Protein AF-A0A9D9H7I1-F1 (afdb_monomer_lite)

Structure (mmCIF, N/CA/C/O backbone):
data_AF-A0A9D9H7I1-F1
#
_entry.id   AF-A0A9D9H7I1-F1
#
loop_
_atom_site.group_PDB
_atom_site.id
_atom_site.type_symbol
_atom_site.label_atom_id
_atom_site.label_alt_id
_atom_site.label_comp_id
_atom_site.label_asym_id
_atom_site.label_entity_id
_atom_site.label_seq_id
_atom_site.pdbx_PDB_ins_code
_atom_site.Cartn_x
_atom_site.Cartn_y
_atom_site.Cartn_z
_atom_site.occupancy
_atom_site.B_iso_or_equiv
_atom_site.auth_seq_id
_atom_site.auth_comp_id
_atom_site.auth_asym_id
_atom_site.auth_atom_id
_atom_site.pdbx_PDB_model_num
ATOM 1 N N . MET A 1 1 ? 18.373 -17.171 -36.739 1.00 38.31 1 MET A N 1
ATOM 2 C CA . MET A 1 1 ? 17.828 -17.397 -35.388 1.00 38.31 1 MET A CA 1
ATOM 3 C C . MET A 1 1 ? 18.983 -17.824 -34.502 1.00 38.31 1 MET A C 1
ATOM 5 O O . MET A 1 1 ? 19.180 -19.013 -34.308 1.00 38.31 1 MET A O 1
ATOM 9 N N . GLU A 1 2 ? 19.796 -16.877 -34.037 1.00 43.47 2 GLU A N 1
ATOM 10 C CA . GLU A 1 2 ? 20.464 -17.101 -32.753 1.00 43.47 2 GLU A CA 1
ATOM 11 C C . GLU A 1 2 ? 19.386 -16.955 -31.682 1.00 43.47 2 GLU A C 1
ATOM 13 O O . GLU A 1 2 ? 18.484 -16.120 -31.799 1.00 43.47 2 GLU A O 1
ATOM 18 N N . ASP A 1 3 ? 19.398 -17.875 -30.732 1.00 53.38 3 ASP A N 1
ATOM 19 C CA . ASP A 1 3 ? 18.360 -18.022 -29.730 1.00 53.38 3 ASP A CA 1
ATOM 20 C C . ASP A 1 3 ? 18.418 -16.801 -28.804 1.00 53.38 3 ASP A C 1
ATOM 22 O O . ASP A 1 3 ? 19.371 -16.657 -28.044 1.00 53.38 3 ASP A O 1
ATOM 26 N N . LEU A 1 4 ? 17.433 -15.894 -28.878 1.00 52.97 4 LEU A N 1
ATOM 27 C CA . LEU A 1 4 ? 17.316 -14.764 -27.941 1.00 52.97 4 LEU A CA 1
ATOM 28 C C . LEU A 1 4 ? 17.472 -15.262 -26.494 1.00 52.97 4 LEU A C 1
ATOM 30 O O . LEU A 1 4 ? 18.128 -14.615 -25.695 1.00 52.97 4 LEU A O 1
ATOM 34 N N . SER A 1 5 ? 16.988 -16.467 -26.177 1.00 54.19 5 SER A N 1
ATOM 35 C CA . SER A 1 5 ? 17.164 -17.066 -24.850 1.00 54.19 5 SER A CA 1
ATOM 36 C C . SER A 1 5 ? 18.629 -17.354 -24.467 1.00 54.19 5 SER A C 1
ATOM 38 O O . SER A 1 5 ? 18.968 -17.328 -23.286 1.00 54.19 5 SER A O 1
ATOM 40 N N . ALA A 1 6 ? 19.523 -17.578 -25.437 1.00 54.22 6 ALA A N 1
ATOM 41 C CA . ALA A 1 6 ? 20.947 -17.817 -25.209 1.00 54.22 6 ALA A CA 1
ATOM 42 C C . ALA A 1 6 ? 21.752 -16.527 -24.968 1.00 54.22 6 ALA A C 1
ATOM 44 O O . ALA A 1 6 ? 22.777 -16.595 -24.287 1.00 54.22 6 ALA A O 1
ATOM 45 N N . ASN A 1 7 ? 21.284 -15.375 -25.472 1.00 53.62 7 ASN A N 1
ATOM 46 C CA . ASN A 1 7 ? 21.908 -14.060 -25.249 1.00 53.62 7 ASN A CA 1
ATOM 47 C C . ASN A 1 7 ? 21.507 -13.429 -23.903 1.00 53.62 7 ASN A C 1
ATOM 49 O O . ASN A 1 7 ? 22.251 -12.617 -23.366 1.00 53.62 7 ASN A O 1
ATOM 53 N N . TYR A 1 8 ? 20.388 -13.860 -23.313 1.00 55.62 8 TYR A N 1
ATOM 54 C CA . TYR A 1 8 ? 19.920 -13.454 -21.977 1.00 55.62 8 TYR A CA 1
ATOM 55 C C . TYR A 1 8 ? 20.588 -14.266 -20.842 1.00 55.62 8 TYR A C 1
ATOM 57 O O . TYR A 1 8 ? 20.087 -14.334 -19.718 1.00 55.62 8 TYR A O 1
ATOM 65 N N . LYS A 1 9 ? 21.717 -14.935 -21.118 1.00 47.06 9 LYS A N 1
ATOM 66 C CA . LYS A 1 9 ? 22.425 -15.776 -20.143 1.00 47.06 9 LYS A CA 1
ATOM 67 C C . LYS A 1 9 ? 22.999 -14.958 -18.979 1.00 47.06 9 LYS A C 1
ATOM 69 O O . LYS A 1 9 ? 23.945 -14.205 -19.157 1.00 47.06 9 LYS A O 1
ATOM 74 N N . SER A 1 10 ? 22.469 -15.223 -17.783 1.00 50.19 10 SER A N 1
ATOM 75 C CA . SER A 1 10 ? 23.104 -15.220 -16.448 1.00 50.19 10 SER A CA 1
ATOM 76 C C . SER A 1 10 ? 24.104 -14.107 -16.091 1.00 50.19 10 SER A C 1
ATOM 78 O O . SER A 1 10 ? 25.034 -14.355 -15.322 1.00 50.19 10 SER A O 1
ATOM 80 N N . THR A 1 11 ? 23.908 -12.882 -16.570 1.00 54.72 11 THR A N 1
ATOM 81 C CA . THR A 1 11 ? 24.574 -11.709 -15.987 1.00 54.72 11 THR A CA 1
ATOM 82 C C . THR A 1 11 ? 23.744 -11.232 -14.793 1.00 54.72 11 THR A C 1
ATOM 84 O O . THR A 1 11 ? 22.532 -11.086 -14.939 1.00 54.72 11 THR A O 1
ATOM 87 N N . PRO A 1 12 ? 24.328 -11.009 -13.602 1.00 58.62 12 PRO A N 1
ATOM 88 C CA . PRO A 1 12 ? 23.610 -10.389 -12.494 1.00 58.62 12 PRO A CA 1
ATOM 89 C C . PRO A 1 12 ? 23.176 -8.982 -12.902 1.00 58.62 12 PRO A C 1
ATOM 91 O O . PRO A 1 12 ? 24.018 -8.168 -13.278 1.00 58.62 12 PRO A O 1
ATOM 94 N N . VAL A 1 13 ? 21.879 -8.694 -12.828 1.00 65.25 13 VAL A N 1
ATOM 95 C CA . VAL A 1 13 ? 21.344 -7.390 -13.222 1.00 65.25 13 VAL A CA 1
ATOM 96 C C . VAL A 1 13 ? 20.697 -6.706 -12.022 1.00 65.25 13 VAL A C 1
ATOM 98 O O . VAL A 1 13 ? 20.082 -7.348 -11.174 1.00 65.25 13 VAL A O 1
ATOM 101 N N . TYR A 1 14 ? 20.894 -5.395 -11.923 1.00 70.50 14 TYR A N 1
ATOM 102 C CA . TYR A 1 14 ? 20.466 -4.593 -10.785 1.00 70.50 14 TYR A CA 1
ATOM 103 C C . TYR A 1 14 ? 18.943 -4.437 -10.776 1.00 70.50 14 TYR A C 1
ATOM 105 O O . TYR A 1 14 ? 18.363 -3.893 -11.713 1.00 70.50 14 TYR A O 1
ATOM 113 N N . THR A 1 15 ? 18.311 -4.892 -9.699 1.00 74.88 15 THR A N 1
ATOM 114 C CA . THR A 1 15 ? 16.903 -4.642 -9.375 1.00 74.88 15 THR A CA 1
ATOM 115 C C . THR A 1 15 ? 16.823 -3.654 -8.223 1.00 74.88 15 THR A C 1
ATOM 117 O O . THR A 1 15 ? 17.644 -3.709 -7.306 1.00 74.88 15 THR A O 1
ATOM 120 N N . SER A 1 16 ? 15.813 -2.797 -8.225 1.00 79.06 16 SER A N 1
ATOM 121 C CA . SER A 1 16 ? 15.535 -1.900 -7.104 1.00 79.06 16 SER A CA 1
ATOM 122 C C . SER A 1 16 ? 14.036 -1.751 -6.920 1.00 79.06 16 SER A C 1
ATOM 124 O O . SER A 1 16 ? 13.279 -1.889 -7.876 1.00 79.06 16 SER A O 1
ATOM 126 N N . PHE A 1 17 ? 13.605 -1.469 -5.703 1.00 81.69 17 PHE A N 1
ATOM 127 C CA . PHE A 1 17 ? 12.214 -1.188 -5.393 1.00 81.69 17 PHE A CA 1
ATOM 128 C C . PHE A 1 17 ? 12.144 -0.110 -4.319 1.00 81.69 17 PHE A C 1
ATOM 130 O O . PHE A 1 17 ? 13.049 0.024 -3.492 1.00 81.69 17 PHE A O 1
ATOM 137 N N . PHE A 1 18 ? 11.081 0.679 -4.352 1.00 82.31 18 PHE A N 1
ATOM 138 C CA . PHE A 1 18 ? 10.778 1.634 -3.301 1.00 82.31 18 PHE A CA 1
ATOM 139 C C . PHE A 1 18 ? 9.271 1.842 -3.193 1.00 82.31 18 PHE A C 1
ATOM 141 O O . PHE A 1 18 ? 8.538 1.739 -4.177 1.00 82.31 18 PHE A O 1
ATOM 148 N N . TYR A 1 19 ? 8.825 2.185 -1.988 1.00 78.00 19 TYR A N 1
ATOM 149 C CA . TYR A 1 19 ? 7.440 2.566 -1.751 1.00 78.00 19 TYR A CA 1
ATOM 150 C C . TYR A 1 19 ? 7.134 3.904 -2.413 1.00 78.00 19 TYR A C 1
ATOM 152 O O . TYR A 1 19 ? 7.858 4.887 -2.219 1.00 78.00 19 TYR A O 1
ATOM 160 N N . ALA A 1 20 ? 6.060 3.928 -3.190 1.00 82.62 20 ALA A N 1
ATOM 161 C CA . ALA A 1 20 ? 5.578 5.108 -3.876 1.00 82.62 20 ALA A CA 1
ATOM 162 C C . ALA A 1 20 ? 4.318 5.608 -3.187 1.00 82.62 20 ALA A C 1
ATOM 164 O O . ALA A 1 20 ? 3.203 5.237 -3.539 1.00 82.62 20 ALA A O 1
ATOM 165 N N . GLU A 1 21 ? 4.509 6.477 -2.200 1.00 77.81 21 GLU A N 1
ATOM 166 C CA . GLU A 1 21 ? 3.388 7.102 -1.508 1.00 77.81 21 GLU A CA 1
ATOM 167 C C . GLU A 1 21 ? 2.663 8.045 -2.469 1.00 77.81 21 GLU A C 1
ATOM 169 O O . GLU A 1 21 ? 3.296 8.999 -2.938 1.00 77.81 21 GLU A O 1
ATOM 174 N N . PRO A 1 22 ? 1.370 7.838 -2.772 1.00 75.12 22 PRO A N 1
ATOM 175 C CA . PRO A 1 22 ? 0.710 8.582 -3.841 1.00 75.12 22 PRO A CA 1
ATOM 176 C C . PRO A 1 22 ? 0.768 10.103 -3.665 1.00 75.12 22 PRO A C 1
ATOM 178 O O . PRO A 1 22 ? 1.012 10.850 -4.613 1.00 75.12 22 PRO A O 1
ATOM 181 N N . GLU A 1 23 ? 0.686 10.567 -2.417 1.00 76.12 23 GLU A N 1
ATOM 182 C CA . GLU A 1 23 ? 0.731 11.993 -2.094 1.00 76.12 23 GLU A CA 1
ATOM 183 C C . GLU A 1 23 ? 2.145 12.608 -2.153 1.00 76.12 23 GLU A C 1
ATOM 185 O O . GLU A 1 23 ? 2.289 13.830 -2.241 1.00 76.12 23 GLU A O 1
ATOM 190 N N . GLN A 1 24 ? 3.213 11.800 -2.164 1.00 84.12 24 GLN A N 1
ATOM 191 C CA . GLN A 1 24 ? 4.601 12.281 -2.169 1.00 84.12 24 GLN A CA 1
ATOM 192 C C . GLN A 1 24 ? 5.201 12.348 -3.580 1.00 84.12 24 GLN A C 1
ATOM 194 O O . GLN A 1 24 ? 6.324 11.906 -3.825 1.00 84.12 24 GLN A O 1
ATOM 199 N N . ARG A 1 25 ? 4.487 12.980 -4.521 1.00 87.75 25 ARG A N 1
ATOM 200 C CA . ARG A 1 25 ? 4.870 13.066 -5.946 1.00 87.75 25 ARG A CA 1
ATOM 201 C C . ARG A 1 25 ? 6.322 13.500 -6.182 1.00 87.75 25 ARG A C 1
ATOM 203 O O . ARG A 1 25 ? 7.009 12.910 -7.010 1.00 87.75 25 ARG A O 1
ATOM 210 N N . ILE A 1 26 ? 6.806 14.506 -5.447 1.00 90.31 26 ILE A N 1
ATOM 211 C CA . ILE A 1 26 ? 8.188 15.009 -5.573 1.00 90.31 26 ILE A CA 1
ATOM 212 C C . ILE A 1 26 ? 9.203 13.961 -5.099 1.00 90.31 26 ILE A C 1
ATOM 214 O O . ILE A 1 26 ? 10.213 13.747 -5.763 1.00 90.31 26 ILE A O 1
ATOM 218 N N . LYS A 1 27 ? 8.936 13.286 -3.975 1.00 89.19 27 LYS A N 1
ATOM 219 C CA . LYS A 1 27 ? 9.818 12.233 -3.456 1.00 89.19 27 LYS A CA 1
ATOM 220 C C . LYS A 1 27 ? 9.819 11.023 -4.387 1.00 89.19 27 LYS A C 1
ATOM 222 O O . LYS A 1 27 ? 10.892 10.536 -4.712 1.00 89.19 27 LYS A O 1
ATOM 227 N N . ASN A 1 28 ? 8.656 10.602 -4.885 1.00 91.38 28 ASN A N 1
ATOM 228 C CA . ASN A 1 28 ? 8.545 9.498 -5.843 1.00 91.38 28 ASN A CA 1
ATOM 229 C C . ASN A 1 28 ? 9.306 9.799 -7.138 1.00 91.38 28 ASN A C 1
ATOM 231 O O . ASN A 1 28 ? 10.028 8.939 -7.637 1.00 91.38 28 ASN A O 1
ATOM 235 N N . HIS A 1 29 ? 9.200 11.031 -7.647 1.00 94.44 29 HIS A N 1
ATOM 236 C CA . HIS A 1 29 ? 9.977 11.491 -8.796 1.00 94.44 29 HIS A CA 1
ATOM 237 C C . HIS A 1 29 ? 11.482 11.391 -8.527 1.00 94.44 29 HIS A C 1
ATOM 239 O O . HIS A 1 29 ? 12.213 10.814 -9.330 1.00 94.44 29 HIS A O 1
ATOM 245 N N . SER A 1 30 ? 11.955 11.947 -7.406 1.00 94.75 30 SER A N 1
ATOM 246 C CA . SER A 1 30 ? 13.374 11.916 -7.038 1.00 94.75 30 SER A CA 1
ATOM 247 C C . SER A 1 30 ? 13.886 10.490 -6.837 1.00 94.75 30 SER A C 1
ATOM 249 O O . SER A 1 30 ? 14.909 10.142 -7.415 1.00 94.75 30 SER A O 1
ATOM 251 N N . ASN A 1 31 ? 13.149 9.640 -6.118 1.00 93.19 31 ASN A N 1
ATOM 252 C CA . ASN A 1 31 ? 13.507 8.239 -5.896 1.00 93.19 31 ASN A CA 1
ATOM 253 C C . ASN A 1 31 ? 13.599 7.465 -7.214 1.00 93.19 31 ASN A C 1
ATOM 255 O O . ASN A 1 31 ? 14.571 6.741 -7.432 1.00 93.19 31 ASN A O 1
ATOM 259 N N . LEU A 1 32 ? 12.628 7.641 -8.120 1.00 94.12 32 LEU A N 1
ATOM 260 C CA . LEU A 1 32 ? 12.666 7.014 -9.441 1.00 94.12 32 LEU A CA 1
ATOM 261 C C . LEU A 1 32 ? 13.879 7.493 -10.241 1.00 94.12 32 LEU A C 1
ATOM 263 O O . LEU A 1 32 ? 14.586 6.682 -10.837 1.00 94.12 32 LEU A O 1
ATOM 267 N N . MET A 1 33 ? 14.126 8.804 -10.244 1.00 94.88 33 MET A N 1
ATOM 268 C CA . MET A 1 33 ? 15.246 9.409 -10.958 1.00 94.88 33 MET A CA 1
ATOM 269 C C . MET A 1 33 ? 16.582 8.878 -10.442 1.00 94.88 33 MET A C 1
ATOM 271 O O . MET A 1 33 ? 17.390 8.395 -11.231 1.00 94.88 33 MET A O 1
ATOM 275 N N . GLU A 1 34 ? 16.804 8.925 -9.130 1.00 93.81 34 GLU A N 1
ATOM 276 C CA . GLU A 1 34 ? 18.020 8.430 -8.484 1.00 93.81 34 GLU A CA 1
ATOM 277 C C . GLU A 1 34 ? 18.215 6.935 -8.737 1.00 93.81 34 GLU A C 1
ATOM 279 O O . GLU A 1 34 ? 19.323 6.502 -9.061 1.00 93.81 34 GLU A O 1
ATOM 284 N N . THR A 1 35 ? 17.134 6.155 -8.678 1.00 91.38 35 THR A N 1
ATOM 285 C CA . THR A 1 35 ? 17.187 4.714 -8.923 1.00 91.38 35 THR A CA 1
ATOM 286 C C . THR A 1 35 ? 17.540 4.397 -10.372 1.00 91.38 35 THR A C 1
ATOM 288 O O . THR A 1 35 ? 18.411 3.565 -10.615 1.00 91.38 35 THR A O 1
ATOM 291 N N . LEU A 1 36 ? 16.933 5.079 -11.347 1.00 91.81 36 LEU A N 1
ATOM 292 C CA . LEU A 1 36 ? 17.255 4.887 -12.764 1.00 91.81 36 LEU A CA 1
ATOM 293 C C . LEU A 1 36 ? 18.659 5.409 -13.108 1.00 91.81 36 LEU A C 1
ATOM 295 O O . LEU A 1 36 ? 19.358 4.802 -13.914 1.00 91.81 36 LEU A O 1
ATOM 299 N N . GLN A 1 37 ? 19.126 6.483 -12.469 1.00 92.31 37 GLN A N 1
ATOM 300 C CA . GLN A 1 37 ? 20.512 6.938 -12.614 1.00 92.31 37 GLN A CA 1
ATOM 301 C C . GLN A 1 37 ? 21.503 5.924 -12.040 1.00 92.31 37 GLN A C 1
ATOM 303 O O . GLN A 1 37 ? 22.535 5.656 -12.654 1.00 92.31 37 GLN A O 1
ATOM 308 N N . ALA A 1 38 ? 21.216 5.363 -10.863 1.00 88.75 38 ALA A N 1
ATOM 309 C CA . ALA A 1 38 ? 22.020 4.297 -10.280 1.00 88.75 38 ALA A CA 1
ATOM 310 C C . ALA A 1 38 ? 22.006 3.056 -11.178 1.00 88.75 38 ALA A C 1
ATOM 312 O O . ALA A 1 38 ? 23.050 2.445 -11.392 1.00 88.75 38 ALA A O 1
ATOM 313 N N . PHE A 1 39 ? 20.856 2.723 -11.756 1.00 87.38 39 PHE A N 1
ATOM 314 C CA . PHE A 1 39 ? 20.714 1.633 -12.706 1.00 87.38 39 PHE A CA 1
ATOM 315 C C . PHE A 1 39 ? 21.610 1.823 -13.937 1.00 87.38 39 PHE A C 1
ATOM 317 O O . PHE A 1 39 ? 22.459 0.975 -14.195 1.00 87.38 39 PHE A O 1
ATOM 324 N N . VAL A 1 40 ? 21.510 2.965 -14.628 1.00 88.12 40 VAL A N 1
ATOM 325 C CA . VAL A 1 40 ? 22.339 3.284 -15.808 1.00 88.12 40 VAL A CA 1
ATOM 326 C C . VAL A 1 40 ? 23.835 3.301 -15.471 1.00 88.12 40 VAL A C 1
ATOM 328 O O . VAL A 1 40 ? 24.650 2.891 -16.287 1.00 88.12 40 VAL A O 1
ATOM 331 N N . LYS A 1 41 ? 24.222 3.730 -14.261 1.00 86.94 41 LYS A N 1
ATOM 332 C CA . LYS A 1 41 ? 25.629 3.713 -13.812 1.00 86.94 41 LYS A CA 1
ATOM 333 C C . LYS A 1 41 ? 26.173 2.308 -13.547 1.00 86.94 41 LYS A C 1
ATOM 335 O O . LYS A 1 41 ? 27.371 2.093 -13.700 1.00 86.94 41 LYS A O 1
ATOM 340 N N . ASN A 1 42 ? 25.325 1.395 -13.079 1.00 82.75 42 ASN A N 1
ATOM 341 C CA . ASN A 1 42 ? 25.728 0.054 -12.647 1.00 82.75 42 ASN A CA 1
ATOM 342 C C . ASN A 1 42 ? 25.493 -1.024 -13.713 1.00 82.75 42 ASN A C 1
ATOM 344 O O . ASN A 1 42 ? 25.855 -2.179 -13.497 1.00 82.75 42 ASN A O 1
ATOM 348 N N . GLN A 1 43 ? 24.874 -0.667 -14.834 1.00 80.19 43 GLN A N 1
ATOM 349 C CA . GLN A 1 43 ? 24.607 -1.551 -15.961 1.00 80.19 43 GLN A CA 1
ATOM 350 C C . GLN A 1 43 ? 25.338 -1.057 -17.206 1.00 80.19 43 GLN A C 1
ATOM 352 O O . GLN A 1 43 ? 25.698 0.114 -17.305 1.00 80.19 43 GLN A O 1
ATOM 357 N N . THR A 1 44 ? 25.564 -1.946 -18.169 1.00 71.25 44 THR A N 1
ATOM 358 C CA . THR A 1 44 ? 26.080 -1.567 -19.488 1.00 71.25 44 THR A CA 1
ATOM 359 C C . THR A 1 44 ? 24.990 -1.759 -20.531 1.00 71.25 44 THR A C 1
ATOM 361 O O . THR A 1 44 ? 24.212 -2.706 -20.451 1.00 71.25 44 THR A O 1
ATOM 364 N N . VAL A 1 45 ? 24.948 -0.869 -21.526 1.00 64.75 45 VAL A N 1
ATOM 365 C CA . VAL A 1 45 ? 23.994 -0.965 -22.647 1.00 64.75 45 VAL A CA 1
ATOM 366 C C . VAL A 1 45 ? 24.164 -2.270 -23.440 1.00 64.75 45 VAL A C 1
ATOM 368 O O . VAL A 1 45 ? 23.225 -2.745 -24.063 1.00 64.75 45 VAL A O 1
ATOM 371 N N . ASP A 1 46 ? 25.348 -2.886 -23.359 1.00 61.12 46 ASP A N 1
ATOM 372 C CA . ASP A 1 46 ? 25.679 -4.145 -24.032 1.00 61.12 46 ASP A CA 1
ATOM 373 C C . ASP A 1 46 ? 25.038 -5.387 -23.382 1.00 61.12 46 ASP A C 1
ATOM 375 O O . ASP A 1 46 ? 25.105 -6.481 -23.948 1.00 61.12 46 ASP A O 1
ATOM 379 N N . VAL A 1 47 ? 24.437 -5.265 -22.189 1.00 62.59 47 VAL A N 1
ATOM 380 C CA . VAL A 1 47 ? 23.666 -6.369 -21.603 1.00 62.59 47 VAL A CA 1
ATOM 381 C C . VAL A 1 47 ? 22.283 -6.384 -22.250 1.00 62.59 47 VAL A C 1
ATOM 383 O O . VAL A 1 47 ? 21.477 -5.481 -22.042 1.00 62.59 47 VAL A O 1
ATOM 386 N N . MET A 1 48 ? 21.990 -7.432 -23.022 1.00 61.84 48 MET A N 1
ATOM 387 C CA . MET A 1 48 ? 20.695 -7.584 -23.686 1.00 61.84 48 MET A CA 1
ATOM 388 C C . MET A 1 48 ? 19.592 -7.910 -22.671 1.00 61.84 48 MET A C 1
ATOM 390 O O . MET A 1 48 ? 19.360 -9.075 -22.353 1.00 61.84 48 MET A O 1
ATOM 394 N N . PHE A 1 49 ? 18.899 -6.888 -22.168 1.00 67.94 49 PHE A N 1
ATOM 395 C CA . PHE A 1 49 ? 17.679 -7.047 -21.383 1.00 67.94 49 PHE A CA 1
ATOM 396 C C . PHE A 1 49 ? 16.697 -5.876 -21.581 1.00 67.94 49 PHE A C 1
ATOM 398 O O . PHE A 1 49 ? 17.091 -4.753 -21.875 1.00 67.94 49 PHE A O 1
ATOM 405 N N . ALA A 1 50 ? 15.398 -6.138 -21.428 1.00 75.19 50 ALA A N 1
ATOM 406 C CA . ALA A 1 50 ? 14.364 -5.097 -21.445 1.00 75.19 50 ALA A CA 1
ATOM 407 C C . ALA A 1 50 ? 14.084 -4.624 -20.008 1.00 75.19 50 ALA A C 1
ATOM 409 O O . ALA A 1 50 ? 14.227 -5.425 -19.086 1.00 75.19 50 ALA A O 1
ATOM 410 N N . LEU A 1 51 ? 13.681 -3.369 -19.791 1.00 78.94 51 LEU A N 1
ATOM 411 C CA . LEU A 1 51 ? 13.404 -2.855 -18.441 1.00 78.94 51 LEU A CA 1
ATOM 412 C C . LEU A 1 51 ? 11.902 -2.820 -18.165 1.00 78.94 51 LEU A C 1
ATOM 414 O O . LEU A 1 51 ? 11.139 -2.289 -18.968 1.00 78.94 51 LEU A O 1
ATOM 418 N N . GLN A 1 52 ? 11.488 -3.337 -17.013 1.00 81.81 52 GLN A N 1
ATOM 419 C CA . GLN A 1 52 ? 10.123 -3.238 -16.515 1.00 81.81 52 GLN A CA 1
ATOM 420 C C . GLN A 1 52 ? 10.094 -2.405 -15.238 1.00 81.81 52 GLN A C 1
ATOM 422 O O . GLN A 1 52 ? 10.850 -2.641 -14.296 1.00 81.81 52 GLN A O 1
ATOM 427 N N . ILE A 1 53 ? 9.190 -1.435 -15.217 1.00 83.94 53 ILE A N 1
ATOM 428 C CA . ILE A 1 53 ? 8.816 -0.674 -14.033 1.00 83.94 53 ILE A CA 1
ATOM 429 C C . ILE A 1 53 ? 7.420 -1.150 -13.661 1.00 83.94 53 ILE A C 1
ATOM 431 O O . ILE A 1 53 ? 6.447 -0.808 -14.330 1.00 83.94 53 ILE A O 1
ATOM 435 N N . MET A 1 54 ? 7.341 -2.002 -12.649 1.00 82.50 54 MET A N 1
ATOM 436 C CA . MET A 1 54 ? 6.092 -2.512 -12.111 1.00 82.50 54 MET A CA 1
ATOM 437 C C . MET A 1 54 ? 5.625 -1.590 -10.993 1.00 82.50 54 MET A C 1
ATOM 439 O O . MET A 1 54 ? 6.377 -1.301 -10.067 1.00 82.50 54 MET A O 1
ATOM 443 N N . LEU A 1 55 ? 4.390 -1.130 -11.098 1.00 83.31 55 LEU A N 1
ATOM 444 C CA . LEU A 1 55 ? 3.685 -0.421 -10.051 1.00 83.31 55 LEU A CA 1
ATOM 445 C C . LEU A 1 55 ? 2.618 -1.349 -9.481 1.00 83.31 55 LEU A C 1
ATOM 447 O O . LEU A 1 55 ? 1.875 -1.972 -10.241 1.00 83.31 55 LEU A O 1
ATOM 451 N N . THR A 1 56 ? 2.545 -1.407 -8.161 1.00 76.31 56 THR A N 1
ATOM 452 C CA . THR A 1 56 ? 1.445 -2.024 -7.412 1.00 76.31 56 THR A CA 1
ATOM 453 C C . THR A 1 56 ? 0.751 -0.952 -6.579 1.00 76.31 56 THR A C 1
ATOM 455 O O . THR A 1 56 ? 1.031 0.241 -6.741 1.00 76.31 56 THR A O 1
ATOM 458 N N . ASN A 1 57 ? -0.127 -1.358 -5.659 1.00 68.81 57 ASN A N 1
ATOM 459 C CA . ASN A 1 57 ? -0.852 -0.409 -4.824 1.00 68.81 57 ASN A CA 1
ATOM 460 C C . ASN A 1 57 ? 0.029 0.449 -3.897 1.00 68.81 57 ASN A C 1
ATOM 462 O O . ASN A 1 57 ? -0.427 1.491 -3.432 1.00 68.81 57 ASN A O 1
ATOM 466 N N . SER A 1 58 ? 1.291 0.077 -3.668 1.00 65.19 58 SER A N 1
ATOM 467 C CA . SER A 1 58 ? 2.183 0.866 -2.803 1.00 65.19 58 SER A CA 1
ATOM 468 C C . SER A 1 58 ? 3.641 0.889 -3.241 1.00 65.19 58 SER A C 1
ATOM 470 O O . SER A 1 58 ? 4.436 1.634 -2.670 1.00 65.19 58 SER A O 1
ATOM 472 N N . GLU A 1 59 ? 4.031 0.102 -4.242 1.00 75.12 59 GLU A N 1
ATOM 473 C CA . GLU A 1 59 ? 5.433 -0.046 -4.626 1.00 75.12 59 GLU A CA 1
ATOM 474 C C . GLU A 1 59 ? 5.683 0.273 -6.088 1.00 75.12 59 GLU A C 1
ATOM 476 O O . GLU A 1 59 ? 4.887 -0.041 -6.970 1.00 75.12 59 GLU A O 1
ATOM 481 N N . ILE A 1 60 ? 6.862 0.839 -6.334 1.00 81.75 60 ILE A N 1
ATOM 482 C CA . ILE A 1 60 ? 7.495 0.857 -7.642 1.00 81.75 60 ILE A CA 1
ATOM 483 C C . ILE A 1 60 ? 8.673 -0.107 -7.589 1.00 81.75 60 ILE A C 1
ATOM 485 O O . ILE A 1 60 ? 9.636 0.112 -6.854 1.00 81.75 60 ILE A O 1
ATOM 489 N N . MET A 1 61 ? 8.619 -1.145 -8.414 1.00 82.88 61 MET A N 1
ATOM 490 C CA . MET A 1 61 ? 9.695 -2.101 -8.622 1.00 82.88 61 MET A CA 1
ATOM 491 C C . MET A 1 61 ? 10.302 -1.911 -10.011 1.00 82.88 61 MET A C 1
ATOM 493 O O . MET A 1 61 ? 9.610 -1.903 -11.024 1.00 82.88 61 MET A O 1
ATOM 497 N N . ILE A 1 62 ? 11.620 -1.774 -10.059 1.00 82.44 62 ILE A N 1
ATOM 498 C CA . ILE A 1 62 ? 12.420 -1.616 -11.269 1.00 82.44 62 ILE A CA 1
ATOM 499 C C . ILE A 1 62 ? 13.207 -2.904 -11.454 1.00 82.44 62 ILE A C 1
ATOM 501 O O . ILE A 1 62 ? 14.104 -3.221 -10.665 1.00 82.44 62 ILE A O 1
ATOM 505 N N . MET A 1 63 ? 12.864 -3.644 -12.505 1.00 77.50 63 MET A N 1
ATOM 506 C CA . MET A 1 63 ? 13.468 -4.931 -12.809 1.00 77.50 63 MET A CA 1
ATOM 507 C C . MET A 1 63 ? 13.960 -5.004 -14.260 1.00 77.50 63 MET A C 1
ATOM 509 O O . MET A 1 63 ? 13.277 -4.561 -15.182 1.00 77.50 63 MET A O 1
ATOM 513 N N . PRO A 1 64 ? 15.126 -5.611 -14.497 1.00 67.44 64 PRO A N 1
ATOM 514 C CA . PRO A 1 64 ? 15.734 -5.755 -15.816 1.00 67.44 64 PRO A CA 1
ATOM 515 C C . PRO A 1 64 ? 15.128 -6.890 -16.656 1.00 67.44 64 PRO A C 1
ATOM 517 O O . PRO A 1 64 ? 15.807 -7.508 -17.466 1.00 67.44 64 PRO A O 1
ATOM 520 N N . LEU A 1 65 ? 13.844 -7.189 -16.488 1.00 64.31 65 LEU A N 1
ATOM 521 C CA . LEU A 1 65 ? 13.123 -8.129 -17.339 1.00 64.31 65 LEU A CA 1
ATOM 522 C C . LEU A 1 65 ? 11.826 -7.462 -17.778 1.00 64.31 65 LEU A C 1
ATOM 524 O O . LEU A 1 65 ? 10.859 -7.410 -17.038 1.00 64.31 65 LEU A O 1
ATOM 528 N N . GLY A 1 66 ? 11.868 -6.892 -18.981 1.00 56.59 66 GLY A N 1
ATOM 529 C CA . GLY A 1 66 ? 10.875 -5.950 -19.496 1.00 56.59 66 GLY A CA 1
ATOM 530 C C . GLY A 1 66 ? 9.501 -6.519 -19.805 1.00 56.59 66 GLY A C 1
ATOM 531 O O . GLY A 1 66 ? 8.570 -5.744 -19.983 1.00 56.59 66 GLY A O 1
ATOM 532 N N . LEU A 1 67 ? 9.365 -7.838 -19.911 1.00 51.69 67 LEU A N 1
ATOM 533 C CA . LEU A 1 67 ? 8.094 -8.507 -20.136 1.00 51.69 67 LEU A CA 1
ATOM 534 C C . LEU A 1 67 ? 8.185 -9.836 -19.382 1.00 51.69 67 LEU A C 1
ATOM 536 O O . LEU A 1 67 ? 9.018 -10.675 -19.727 1.00 51.69 67 LEU A O 1
ATOM 540 N N . ASN A 1 68 ? 7.312 -10.049 -18.391 1.00 53.22 68 ASN A N 1
ATOM 541 C CA . ASN A 1 68 ? 7.076 -11.367 -17.770 1.00 53.22 68 ASN A CA 1
ATOM 542 C C . ASN A 1 68 ? 6.841 -12.484 -18.814 1.00 53.22 68 ASN A C 1
ATOM 544 O O . ASN A 1 68 ? 6.871 -13.668 -18.483 1.00 53.22 68 ASN A O 1
ATOM 548 N N . ASP A 1 69 ? 6.624 -12.106 -20.077 1.00 65.31 69 ASP A N 1
ATOM 549 C CA . ASP A 1 69 ? 6.513 -12.976 -21.226 1.00 65.31 69 ASP A CA 1
ATOM 550 C C . ASP A 1 69 ? 7.596 -12.683 -22.289 1.00 65.31 69 ASP A C 1
ATOM 552 O O . ASP A 1 69 ? 7.571 -11.685 -23.014 1.00 65.31 69 ASP A O 1
ATOM 556 N N . ILE A 1 70 ? 8.535 -13.619 -22.450 1.00 68.56 70 ILE A N 1
ATOM 557 C CA . ILE A 1 70 ? 9.545 -13.587 -23.520 1.00 68.56 70 ILE A CA 1
ATOM 558 C C . ILE A 1 70 ? 8.913 -13.559 -24.924 1.00 68.56 70 ILE A C 1
ATOM 560 O O . ILE A 1 70 ? 9.555 -13.137 -25.888 1.00 68.56 70 ILE A O 1
ATOM 564 N N . ASN A 1 71 ? 7.671 -14.026 -25.070 1.00 73.75 71 ASN A N 1
ATOM 565 C CA . ASN A 1 71 ? 6.950 -13.978 -26.334 1.00 73.75 71 ASN A CA 1
ATOM 566 C C . ASN A 1 71 ? 6.514 -12.556 -26.668 1.00 73.75 71 ASN A C 1
ATOM 568 O O . ASN A 1 71 ? 6.690 -12.158 -27.815 1.00 73.75 71 ASN A O 1
ATOM 572 N N . GLU A 1 72 ? 6.079 -11.758 -25.688 1.00 73.44 72 GLU A N 1
ATOM 573 C CA . GLU A 1 72 ? 5.785 -10.336 -25.909 1.00 73.44 72 GLU A CA 1
ATOM 574 C C . GLU A 1 72 ? 7.045 -9.608 -26.432 1.00 73.44 72 GLU A C 1
ATOM 576 O O . GLU A 1 72 ? 6.973 -8.785 -27.348 1.00 73.44 72 GLU A O 1
ATOM 581 N N . LEU A 1 73 ? 8.236 -9.959 -25.925 1.00 75.06 73 LEU A N 1
ATOM 582 C CA . LEU A 1 73 ? 9.502 -9.388 -26.401 1.00 75.06 73 LEU A CA 1
ATOM 583 C C . LEU A 1 73 ? 9.820 -9.822 -27.843 1.00 75.06 73 LEU A C 1
ATOM 585 O O . LEU A 1 73 ? 10.262 -9.019 -28.674 1.00 75.06 73 LEU A O 1
ATOM 589 N N . LYS A 1 74 ? 9.591 -11.098 -28.166 1.00 74.81 74 LYS A N 1
ATOM 590 C CA . LYS A 1 74 ? 9.736 -11.613 -29.536 1.00 74.81 74 LYS A CA 1
ATOM 591 C C . LYS A 1 74 ? 8.772 -10.910 -30.490 1.00 74.81 74 LYS A C 1
ATOM 593 O O . LYS A 1 74 ? 9.169 -10.540 -31.590 1.00 74.81 74 LYS A O 1
ATOM 598 N N . GLU A 1 75 ? 7.526 -10.695 -30.083 1.00 78.75 75 GLU A N 1
ATOM 599 C CA . GLU A 1 75 ? 6.528 -9.974 -30.873 1.00 78.75 75 GLU A CA 1
ATOM 600 C C . GLU A 1 75 ? 6.945 -8.525 -31.124 1.00 78.75 75 GLU A C 1
ATOM 602 O O . GLU A 1 75 ? 6.929 -8.075 -32.273 1.00 78.75 75 GLU A O 1
ATOM 607 N N . TYR A 1 76 ? 7.393 -7.818 -30.082 1.00 78.94 76 TYR A N 1
ATOM 608 C CA . TYR A 1 76 ? 7.899 -6.453 -30.201 1.00 78.94 76 TYR A CA 1
ATOM 609 C C . TYR A 1 76 ? 9.069 -6.360 -31.192 1.00 78.94 76 TYR A C 1
ATOM 611 O O . TYR A 1 76 ? 9.026 -5.570 -32.139 1.00 78.94 76 TYR A O 1
ATOM 619 N N . THR A 1 77 ? 10.091 -7.204 -31.024 1.00 75.69 77 THR A N 1
ATOM 620 C CA . THR A 1 77 ? 11.276 -7.201 -31.901 1.00 75.69 77 THR A CA 1
ATOM 621 C C . THR A 1 77 ? 10.924 -7.572 -33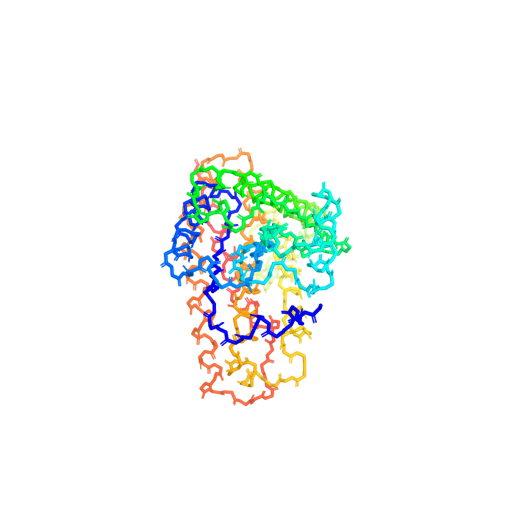.344 1.00 75.69 77 THR A C 1
ATOM 623 O O . THR A 1 77 ? 11.433 -6.959 -34.284 1.00 75.69 77 THR A O 1
ATOM 626 N N . ASN A 1 78 ? 10.002 -8.516 -33.552 1.00 76.12 78 ASN A N 1
ATOM 627 C CA . ASN A 1 78 ? 9.508 -8.872 -34.883 1.00 76.12 78 ASN A CA 1
ATOM 628 C C . ASN A 1 78 ? 8.755 -7.715 -35.550 1.00 76.12 78 ASN A C 1
ATOM 630 O O . ASN A 1 78 ? 8.976 -7.441 -36.731 1.00 76.12 78 ASN A O 1
ATOM 634 N N . LYS A 1 79 ? 7.902 -7.007 -34.799 1.00 79.44 79 LYS A N 1
ATOM 635 C CA . LYS A 1 79 ? 7.179 -5.834 -35.300 1.00 79.44 79 LYS A CA 1
ATOM 636 C C . LYS A 1 79 ? 8.140 -4.713 -35.700 1.00 79.44 79 LYS A C 1
ATOM 638 O O . LYS A 1 79 ? 7.998 -4.164 -36.789 1.00 79.44 79 LYS A O 1
ATOM 643 N N . LYS A 1 80 ? 9.157 -4.423 -34.883 1.00 75.44 80 LYS A N 1
ATOM 644 C CA . LYS A 1 80 ? 10.172 -3.400 -35.191 1.00 75.44 80 LYS A CA 1
ATOM 645 C C . LYS A 1 80 ? 10.975 -3.712 -36.452 1.00 75.44 80 LYS A C 1
ATOM 647 O O . LYS A 1 80 ? 11.127 -2.840 -37.305 1.00 75.44 80 LYS A O 1
ATOM 652 N N . ARG A 1 81 ? 11.404 -4.965 -36.629 1.00 70.00 81 ARG A N 1
ATOM 653 C CA . ARG A 1 81 ? 12.081 -5.413 -37.862 1.00 70.00 81 ARG A CA 1
ATOM 654 C C . ARG A 1 81 ? 11.194 -5.271 -39.099 1.00 70.00 81 ARG A C 1
ATOM 656 O O . ARG A 1 81 ? 11.676 -4.884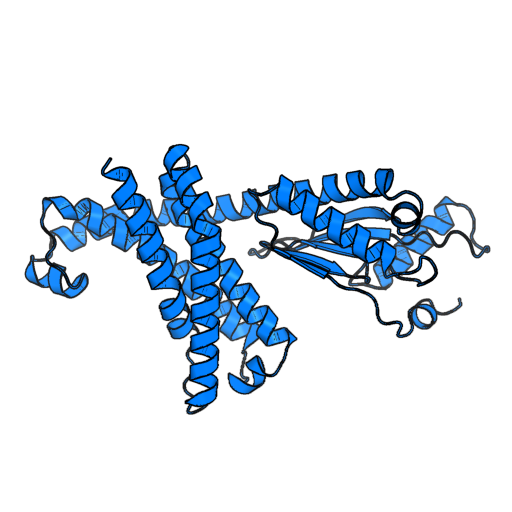 -40.163 1.00 70.00 81 ARG A O 1
ATOM 663 N N . ALA A 1 82 ? 9.898 -5.560 -38.963 1.00 72.69 82 ALA A N 1
ATOM 664 C CA . ALA A 1 82 ? 8.934 -5.371 -40.043 1.00 72.69 82 ALA A CA 1
ATOM 665 C C . ALA A 1 82 ? 8.756 -3.884 -40.403 1.00 72.69 82 ALA A C 1
ATOM 667 O O . ALA A 1 82 ? 8.763 -3.544 -41.583 1.00 72.69 82 ALA A O 1
ATOM 668 N N . GLU A 1 83 ? 8.656 -2.994 -39.410 1.00 76.44 83 GLU A N 1
ATOM 669 C CA . GLU A 1 83 ? 8.548 -1.537 -39.611 1.00 76.44 83 GLU A CA 1
ATOM 670 C C . GLU A 1 83 ? 9.789 -0.939 -40.298 1.00 76.44 83 GLU A C 1
ATOM 672 O O . GLU A 1 83 ? 9.673 -0.013 -41.099 1.00 76.44 83 GLU A O 1
ATOM 677 N N . GLN A 1 84 ? 10.974 -1.484 -40.021 1.00 69.62 84 GLN A N 1
ATOM 678 C CA . GLN A 1 84 ? 12.250 -1.007 -40.563 1.00 69.62 84 GLN A CA 1
ATOM 679 C C . GLN A 1 84 ? 12.624 -1.626 -41.924 1.00 69.62 84 GLN A C 1
ATOM 681 O O . GLN A 1 84 ? 13.673 -1.295 -42.475 1.00 69.62 84 GLN A O 1
ATOM 686 N N . ASN A 1 85 ? 11.788 -2.505 -42.498 1.00 62.69 85 ASN A N 1
ATOM 687 C CA . ASN A 1 85 ? 12.089 -3.283 -43.715 1.00 62.69 85 ASN A CA 1
ATOM 688 C C . ASN A 1 85 ? 13.400 -4.099 -43.635 1.00 62.69 85 ASN A C 1
ATOM 690 O O . ASN A 1 85 ? 13.974 -4.495 -44.653 1.00 62.69 85 ASN A O 1
ATOM 694 N N . THR A 1 86 ? 13.865 -4.407 -42.427 1.00 59.16 86 THR A N 1
ATOM 695 C CA . THR A 1 86 ? 15.098 -5.147 -42.148 1.00 59.16 86 THR A CA 1
ATOM 696 C C . THR A 1 86 ? 14.768 -6.594 -41.789 1.00 59.16 86 THR A C 1
ATOM 698 O O . THR A 1 86 ? 14.989 -7.067 -40.681 1.00 59.16 86 THR A O 1
ATOM 701 N N . LEU A 1 87 ? 14.246 -7.352 -42.758 1.00 55.28 87 LEU A N 1
ATOM 702 C CA . LEU A 1 87 ? 13.942 -8.782 -42.570 1.00 55.28 87 LEU A CA 1
ATOM 703 C C . LEU A 1 87 ? 15.201 -9.660 -42.381 1.00 55.28 87 LEU A C 1
ATOM 705 O O . LEU A 1 87 ? 15.071 -10.826 -42.014 1.00 55.28 87 LEU A O 1
ATOM 709 N N . ILE A 1 88 ? 16.406 -9.138 -42.665 1.00 50.22 88 ILE A N 1
ATOM 710 C CA . ILE A 1 88 ? 17.653 -9.931 -42.747 1.00 50.22 88 ILE A CA 1
ATOM 711 C C . ILE A 1 88 ? 18.856 -9.279 -42.025 1.00 50.22 88 ILE A C 1
ATOM 713 O O . ILE A 1 88 ? 19.875 -9.940 -41.842 1.00 50.22 88 ILE A O 1
ATOM 717 N N . SER A 1 89 ? 18.784 -8.028 -41.555 1.00 45.91 89 SER A N 1
ATOM 718 C CA . SER A 1 89 ? 19.925 -7.388 -40.875 1.00 45.91 89 SER A CA 1
ATOM 719 C C . SER A 1 89 ? 19.786 -7.389 -39.355 1.00 45.91 89 SER A C 1
ATOM 721 O O . SER A 1 89 ? 18.720 -7.113 -38.814 1.00 45.91 89 SER A O 1
ATOM 723 N N . SER A 1 90 ? 20.904 -7.646 -38.684 1.00 51.16 90 SER A N 1
ATOM 724 C CA . SER A 1 90 ? 21.139 -7.581 -37.238 1.00 51.16 90 SER A CA 1
ATOM 725 C C . SER A 1 90 ? 21.086 -6.149 -36.673 1.00 51.16 90 SER A C 1
ATOM 727 O O . SER A 1 90 ? 22.023 -5.710 -36.017 1.00 51.16 90 SER A O 1
ATOM 729 N N . GLY A 1 91 ? 20.046 -5.377 -36.985 1.00 43.97 91 GLY A N 1
ATOM 730 C CA . GLY A 1 91 ? 19.868 -4.034 -36.432 1.00 43.97 91 GLY A CA 1
ATOM 731 C C . GLY A 1 91 ? 18.421 -3.555 -36.570 1.00 43.97 91 GLY A C 1
ATOM 732 O O . GLY A 1 91 ? 17.777 -3.882 -37.564 1.00 43.97 91 GLY A O 1
ATOM 733 N N . THR A 1 92 ? 17.851 -2.809 -35.627 1.00 49.81 92 THR A N 1
ATOM 734 C CA . THR A 1 92 ? 18.382 -2.301 -34.350 1.00 49.81 92 THR A CA 1
ATOM 735 C C . THR A 1 92 ? 17.732 -3.006 -33.158 1.00 49.81 92 THR A C 1
ATOM 737 O O . THR A 1 92 ? 16.521 -3.219 -33.130 1.00 49.81 92 THR A O 1
ATOM 740 N N . ASP A 1 93 ? 18.558 -3.356 -32.173 1.00 60.88 93 ASP A N 1
ATOM 741 C CA . ASP A 1 93 ? 18.207 -4.110 -30.967 1.00 60.88 93 ASP A CA 1
ATOM 742 C C . ASP A 1 93 ? 17.512 -3.251 -29.902 1.00 60.88 93 ASP A C 1
ATOM 744 O O . ASP A 1 93 ? 17.648 -3.557 -28.731 1.00 60.88 93 ASP A O 1
ATOM 748 N N . GLU A 1 94 ? 16.779 -2.192 -30.278 1.00 75.44 94 GLU A N 1
ATOM 749 C CA . GLU A 1 94 ? 16.271 -1.233 -29.292 1.00 75.44 94 GLU A CA 1
ATOM 750 C C . GLU A 1 94 ? 15.305 -1.875 -28.290 1.00 75.44 94 GLU A C 1
ATOM 752 O O . GLU A 1 94 ? 14.130 -2.107 -28.608 1.00 75.44 94 GLU A O 1
ATOM 757 N N . LEU A 1 95 ? 15.796 -2.184 -27.088 1.00 81.19 95 LEU A N 1
ATOM 758 C CA . LEU A 1 95 ? 15.048 -2.962 -26.105 1.00 81.19 95 LEU A CA 1
ATOM 759 C C . LEU A 1 95 ? 14.027 -2.075 -25.387 1.00 81.19 95 LEU A C 1
ATOM 761 O O . LEU A 1 95 ? 14.356 -0.965 -24.962 1.00 81.19 95 LEU A O 1
ATOM 765 N N . PRO A 1 96 ? 12.770 -2.529 -25.236 1.00 85.62 96 PRO A N 1
ATOM 766 C CA . PRO A 1 96 ? 11.718 -1.683 -24.698 1.00 85.62 96 PRO A CA 1
ATOM 767 C C . PRO A 1 96 ? 11.896 -1.445 -23.194 1.00 85.62 96 PRO A C 1
ATOM 769 O O . PRO A 1 96 ? 12.302 -2.336 -22.445 1.00 85.62 96 PRO A O 1
ATOM 772 N N . ILE A 1 97 ? 11.500 -0.250 -22.756 1.00 88.19 97 ILE A N 1
ATOM 773 C CA . ILE A 1 97 ? 11.176 0.043 -21.360 1.00 88.19 97 ILE A CA 1
ATOM 774 C C . ILE A 1 97 ? 9.661 0.056 -21.219 1.00 88.19 97 ILE A C 1
ATOM 776 O O . ILE A 1 97 ? 8.966 0.825 -21.893 1.00 88.19 97 ILE A O 1
ATOM 780 N N . VAL A 1 98 ? 9.160 -0.798 -20.336 1.00 88.19 98 VAL A N 1
ATOM 781 C CA . VAL A 1 98 ? 7.737 -1.017 -20.100 1.00 88.19 98 VAL A CA 1
ATOM 782 C C . VAL A 1 98 ? 7.380 -0.534 -18.707 1.00 88.19 98 VAL A C 1
ATOM 784 O O . VAL A 1 98 ? 8.023 -0.899 -17.728 1.00 88.19 98 VAL A O 1
ATOM 787 N N . VAL A 1 99 ? 6.323 0.262 -18.613 1.00 90.19 99 VAL A N 1
ATOM 788 C CA . VAL A 1 99 ? 5.648 0.543 -17.349 1.00 90.19 99 VAL A CA 1
ATOM 789 C C . VAL A 1 99 ? 4.439 -0.383 -17.262 1.00 90.19 99 VAL A C 1
ATOM 791 O O . VAL A 1 99 ? 3.590 -0.382 -18.156 1.00 90.19 99 VAL A O 1
ATOM 794 N N . GLN A 1 100 ? 4.389 -1.196 -16.213 1.00 88.50 100 GLN A N 1
ATOM 795 C CA . GLN A 1 100 ? 3.280 -2.086 -15.891 1.00 88.50 100 GLN A CA 1
ATOM 796 C C . GLN A 1 100 ? 2.623 -1.613 -14.599 1.00 88.50 100 GLN A C 1
ATOM 798 O O . GLN A 1 100 ? 3.319 -1.314 -13.639 1.00 88.50 100 GLN A O 1
ATOM 803 N N . PHE A 1 101 ? 1.298 -1.588 -14.565 1.00 89.19 101 PHE A N 1
ATOM 804 C CA . PHE A 1 101 ? 0.524 -1.413 -13.345 1.00 89.19 101 PHE A CA 1
ATOM 805 C C . PHE A 1 101 ? -0.306 -2.670 -13.107 1.00 89.19 101 PHE A C 1
ATOM 807 O O . PHE A 1 101 ? -1.090 -3.051 -13.983 1.00 89.19 101 PHE A O 1
ATOM 814 N N . ASP A 1 102 ? -0.094 -3.300 -11.955 1.00 87.06 102 ASP A N 1
ATOM 815 C CA . ASP A 1 102 ? -0.892 -4.413 -11.447 1.00 87.06 102 ASP A CA 1
ATOM 816 C C . ASP A 1 102 ? -1.771 -3.908 -10.300 1.00 87.06 102 ASP A C 1
ATOM 818 O O . ASP A 1 102 ? -1.294 -3.784 -9.171 1.00 87.06 102 ASP A O 1
ATOM 822 N N . PRO A 1 103 ? -3.046 -3.576 -10.570 1.00 81.00 103 PRO A N 1
ATOM 823 C CA . PRO A 1 103 ? -3.957 -3.169 -9.514 1.00 81.00 103 PRO A CA 1
ATOM 824 C C . PRO A 1 103 ? -4.339 -4.388 -8.671 1.00 81.00 103 PRO A C 1
ATOM 826 O O . PRO A 1 103 ? -4.890 -5.365 -9.185 1.00 81.00 103 PRO A O 1
ATOM 829 N N . HIS A 1 104 ? -4.077 -4.327 -7.368 1.00 75.88 104 HIS A N 1
ATOM 830 C CA . HIS A 1 104 ? -4.376 -5.411 -6.429 1.00 75.88 104 HIS A CA 1
ATOM 831 C C . HIS A 1 104 ? -5.812 -5.311 -5.910 1.00 75.88 104 HIS A C 1
ATOM 833 O O . HIS A 1 104 ? -6.057 -5.144 -4.721 1.00 75.88 104 HIS A O 1
ATOM 839 N N . VAL A 1 105 ? -6.768 -5.372 -6.834 1.00 77.94 105 VAL A N 1
ATOM 840 C CA . VAL A 1 105 ? -8.206 -5.331 -6.541 1.00 77.94 105 VAL A CA 1
ATOM 841 C C . VAL A 1 105 ? -8.941 -6.408 -7.317 1.00 77.94 105 VAL A C 1
ATOM 843 O O . VAL A 1 105 ? -8.469 -6.882 -8.356 1.00 77.94 105 VAL A O 1
ATOM 846 N N . GLU A 1 106 ? -10.120 -6.792 -6.832 1.00 74.88 106 GLU A N 1
ATOM 847 C CA . GLU A 1 106 ? -10.949 -7.777 -7.516 1.00 74.88 106 GLU A CA 1
ATOM 848 C C . GLU A 1 106 ? -11.255 -7.317 -8.951 1.00 74.88 106 GLU A C 1
ATOM 850 O O . GLU A 1 106 ? -11.669 -6.183 -9.192 1.00 74.88 106 GLU A O 1
ATOM 855 N N . ASN A 1 107 ? -11.044 -8.202 -9.928 1.00 78.50 107 ASN A N 1
ATOM 856 C CA . ASN A 1 107 ? -11.198 -7.908 -11.360 1.00 78.50 107 ASN A CA 1
ATOM 857 C C . ASN A 1 107 ? -10.264 -6.806 -11.906 1.00 78.50 107 ASN A C 1
ATOM 859 O O . ASN A 1 107 ? -10.458 -6.343 -13.038 1.00 78.50 107 ASN A O 1
ATOM 863 N N . GLY A 1 108 ? -9.238 -6.417 -11.140 1.00 80.38 108 GLY A N 1
ATOM 864 C CA . GLY A 1 108 ? -8.163 -5.543 -11.582 1.00 80.38 108 GLY A CA 1
ATOM 865 C C . GLY A 1 108 ? -7.492 -6.085 -12.845 1.00 80.38 108 GLY A C 1
ATOM 866 O O . GLY A 1 108 ? -7.273 -7.288 -12.996 1.00 80.38 108 GLY A O 1
ATOM 867 N N . LYS A 1 109 ? -7.201 -5.198 -13.800 1.00 84.75 109 LYS A N 1
ATOM 868 C CA . LYS A 1 109 ? -6.554 -5.574 -15.061 1.00 84.75 109 LYS A CA 1
ATOM 869 C C . LYS A 1 109 ? -5.148 -5.019 -15.122 1.00 84.75 109 LYS A C 1
ATOM 871 O O . LYS A 1 109 ? -4.963 -3.807 -15.035 1.00 84.75 109 LYS A O 1
ATOM 876 N N . VAL A 1 110 ? -4.200 -5.910 -15.396 1.00 86.12 110 VAL A N 1
ATOM 877 C CA . VAL A 1 110 ? -2.818 -5.548 -15.710 1.00 86.12 110 VAL A CA 1
ATOM 878 C C . VAL A 1 110 ? -2.813 -4.572 -16.883 1.00 86.12 110 VAL A C 1
ATOM 880 O O . VAL A 1 110 ? -3.332 -4.872 -17.963 1.00 86.12 110 VAL A O 1
ATOM 883 N N . SER A 1 111 ? -2.209 -3.406 -16.688 1.00 88.81 111 SER A N 1
ATOM 884 C CA . SER A 1 111 ? -2.014 -2.415 -17.744 1.00 88.81 111 SER A CA 1
ATOM 885 C C . SER A 1 111 ? -0.526 -2.309 -18.046 1.00 88.81 111 SER A C 1
ATOM 887 O O . SER A 1 111 ? 0.262 -2.065 -17.138 1.00 88.81 111 SER A O 1
ATOM 889 N N . LYS A 1 112 ? -0.136 -2.444 -19.316 1.00 88.31 112 LYS A N 1
ATOM 890 C CA . LYS A 1 112 ? 1.258 -2.321 -19.762 1.00 88.31 112 LYS A CA 1
ATOM 891 C C . LYS A 1 112 ? 1.386 -1.243 -20.827 1.00 88.31 112 LYS A C 1
ATOM 893 O O . LYS A 1 112 ? 0.550 -1.157 -21.729 1.00 88.31 112 LYS A O 1
ATOM 898 N N . LYS A 1 113 ? 2.474 -0.478 -20.780 1.00 89.88 113 LYS A N 1
ATOM 899 C CA . LYS A 1 113 ? 2.814 0.488 -21.823 1.00 89.88 113 LYS A CA 1
ATOM 900 C C . LYS A 1 113 ? 4.315 0.570 -22.051 1.00 89.88 113 LYS A C 1
ATOM 902 O O . LYS A 1 113 ? 5.083 0.777 -21.119 1.00 89.88 113 LYS A O 1
ATOM 907 N N . ILE A 1 114 ? 4.718 0.475 -23.314 1.00 89.06 114 ILE A N 1
ATOM 908 C CA . ILE A 1 114 ? 6.086 0.779 -23.740 1.00 89.06 114 ILE A CA 1
ATOM 909 C C . ILE A 1 114 ? 6.235 2.304 -23.780 1.00 89.06 114 ILE A C 1
ATOM 911 O O . ILE A 1 114 ? 5.491 2.974 -24.498 1.00 89.06 114 ILE A O 1
ATOM 915 N N . VAL A 1 115 ? 7.169 2.848 -23.001 1.00 92.12 115 VAL A N 1
ATOM 916 C CA . VAL A 1 115 ? 7.336 4.303 -22.815 1.00 92.12 115 VAL A CA 1
ATOM 917 C C . VAL A 1 115 ? 8.571 4.866 -23.512 1.00 92.12 115 VAL A C 1
ATOM 919 O O . VAL A 1 115 ? 8.556 6.012 -23.954 1.00 92.12 115 VAL A O 1
ATOM 922 N N . THR A 1 116 ? 9.632 4.069 -23.614 1.00 91.19 116 THR A N 1
ATOM 923 C CA . THR A 1 116 ? 10.902 4.434 -24.252 1.00 91.19 116 THR A CA 1
ATOM 924 C C . THR A 1 116 ? 11.732 3.169 -24.517 1.00 91.19 116 THR A C 1
ATOM 926 O O . THR A 1 116 ? 11.204 2.058 -24.402 1.00 91.19 116 THR A O 1
ATOM 929 N N . THR A 1 117 ? 13.008 3.318 -24.868 1.00 88.69 117 THR A N 1
ATOM 930 C CA . THR A 1 117 ? 13.968 2.224 -25.060 1.00 88.69 117 THR A CA 1
ATOM 931 C C . THR A 1 117 ? 15.142 2.317 -24.084 1.00 88.69 117 THR A C 1
ATOM 933 O O . THR A 1 117 ? 15.422 3.373 -23.508 1.00 88.69 117 THR A O 1
ATOM 936 N N . MET A 1 118 ? 15.822 1.192 -23.875 1.00 86.69 118 MET A N 1
ATOM 937 C CA . MET A 1 118 ? 17.032 1.094 -23.060 1.00 86.69 118 MET A CA 1
ATOM 938 C C . MET A 1 118 ? 18.144 1.987 -23.603 1.00 86.69 118 MET A C 1
ATOM 940 O O . MET A 1 118 ? 18.815 2.689 -22.854 1.00 86.69 118 MET A O 1
ATOM 944 N N . GLU A 1 119 ? 18.294 2.031 -24.916 1.00 87.44 119 GLU A N 1
ATOM 945 C CA . GLU A 1 119 ? 19.288 2.833 -25.611 1.00 87.44 119 GLU A CA 1
ATOM 946 C C . GLU A 1 119 ? 19.033 4.319 -25.387 1.00 87.44 119 GLU A C 1
ATOM 948 O O . GLU A 1 119 ? 19.979 5.061 -25.136 1.00 87.44 119 GLU A O 1
ATOM 953 N N . GLU A 1 120 ? 17.773 4.765 -25.432 1.00 90.19 120 GLU A N 1
ATOM 954 C CA . GLU A 1 120 ? 17.446 6.159 -25.133 1.00 90.19 120 GLU A CA 1
ATOM 955 C C . GLU A 1 120 ? 17.713 6.478 -23.656 1.00 90.19 120 GLU A C 1
ATOM 957 O O . GLU A 1 120 ? 18.302 7.512 -23.357 1.00 90.19 120 GLU A O 1
ATOM 962 N N . LEU A 1 121 ? 17.372 5.576 -22.727 1.00 91.62 121 LEU A N 1
ATOM 963 C CA . LEU A 1 121 ? 17.662 5.769 -21.301 1.00 91.62 121 LEU A CA 1
ATOM 964 C C . LEU A 1 121 ? 19.168 5.892 -21.011 1.00 91.62 121 LEU A C 1
ATOM 966 O O . LEU A 1 121 ? 19.563 6.721 -20.190 1.00 91.62 121 LEU A O 1
ATOM 970 N N . PHE A 1 122 ? 20.003 5.086 -21.672 1.00 89.88 122 PHE A N 1
ATOM 971 C CA . PHE A 1 122 ? 21.453 5.070 -21.458 1.00 89.88 122 PHE A CA 1
ATOM 972 C C . PHE A 1 122 ? 22.170 6.215 -22.180 1.00 89.88 122 PHE A C 1
ATOM 974 O O . PHE A 1 122 ? 23.099 6.798 -21.620 1.00 89.88 122 PHE A O 1
ATOM 981 N N . ASN A 1 123 ? 21.751 6.549 -23.403 1.00 91.25 123 ASN A N 1
ATOM 982 C CA . ASN A 1 123 ? 22.413 7.569 -24.219 1.00 91.25 123 ASN A CA 1
ATOM 983 C C . ASN A 1 123 ? 21.888 8.987 -23.953 1.00 91.25 123 ASN A C 1
ATOM 985 O O . ASN A 1 123 ? 22.636 9.951 -24.113 1.00 91.25 123 ASN A O 1
ATOM 989 N N . ASP A 1 124 ? 20.622 9.125 -23.552 1.00 93.81 124 ASP A N 1
ATOM 990 C CA . ASP A 1 124 ? 19.953 10.409 -23.346 1.00 93.81 124 ASP A CA 1
ATOM 991 C C . ASP A 1 124 ? 18.929 10.349 -22.199 1.00 93.81 124 ASP A C 1
ATOM 993 O O . ASP A 1 124 ? 17.714 10.513 -22.360 1.00 93.81 124 ASP A O 1
ATOM 997 N N . PHE A 1 125 ? 19.451 10.126 -20.990 1.00 94.31 125 PHE A N 1
ATOM 998 C CA . PHE A 1 125 ? 18.653 10.020 -19.769 1.00 94.31 125 PHE A CA 1
ATOM 999 C C . PHE A 1 125 ? 17.664 11.183 -19.588 1.00 94.31 125 PHE A C 1
ATOM 1001 O O . PHE A 1 125 ? 16.527 10.972 -19.170 1.00 94.31 125 PHE A O 1
ATOM 1008 N N . ASN A 1 126 ? 18.079 12.412 -19.916 1.00 94.69 126 ASN A N 1
ATOM 1009 C CA . ASN A 1 126 ? 17.268 13.613 -19.706 1.00 94.69 126 ASN A CA 1
ATOM 1010 C C . ASN A 1 126 ? 16.032 13.662 -20.613 1.00 94.69 126 ASN A C 1
ATOM 1012 O O . ASN A 1 126 ? 15.039 14.274 -20.226 1.00 94.69 126 ASN A O 1
ATOM 1016 N N . ASN A 1 127 ? 16.071 13.012 -21.778 1.00 94.81 127 ASN A N 1
ATOM 1017 C CA . ASN A 1 127 ? 14.914 12.876 -22.661 1.00 94.81 127 ASN A CA 1
ATOM 1018 C C . ASN A 1 127 ? 14.093 11.611 -22.368 1.00 94.81 127 ASN A C 1
ATOM 1020 O O . ASN A 1 127 ? 12.865 11.638 -22.482 1.00 94.81 127 ASN A O 1
ATOM 1024 N N . ALA A 1 128 ? 14.733 10.520 -21.939 1.00 94.50 128 ALA A N 1
ATOM 1025 C CA . ALA A 1 128 ? 14.046 9.276 -21.595 1.00 94.50 128 ALA A CA 1
ATOM 1026 C C . ALA A 1 128 ? 13.248 9.373 -20.285 1.00 94.50 128 ALA A C 1
ATOM 1028 O O . ALA A 1 128 ? 12.098 8.931 -20.219 1.00 94.50 128 ALA A O 1
ATOM 1029 N N . PHE A 1 129 ? 13.843 9.957 -19.242 1.00 96.62 129 PHE A N 1
ATOM 1030 C CA . PHE A 1 129 ? 13.264 9.985 -17.902 1.00 96.62 129 PHE A CA 1
ATOM 1031 C C . PHE A 1 129 ? 11.888 10.677 -17.839 1.00 96.62 129 PHE A C 1
ATOM 1033 O O . PHE A 1 129 ? 10.979 10.080 -17.260 1.00 96.62 129 PHE A O 1
ATOM 1040 N N . PRO A 1 130 ? 11.654 11.847 -18.469 1.00 97.31 130 PRO A N 1
ATOM 1041 C CA . PRO A 1 130 ? 10.328 12.465 -18.484 1.00 97.31 130 PRO A CA 1
ATOM 1042 C C . PRO A 1 130 ? 9.232 11.557 -19.057 1.00 97.31 130 PRO A C 1
ATOM 1044 O O . PRO A 1 130 ? 8.140 11.510 -18.503 1.00 97.31 130 PRO A O 1
ATOM 1047 N N . LYS A 1 131 ? 9.518 10.768 -20.105 1.00 96.94 131 LYS A N 1
ATOM 1048 C CA . LYS A 1 131 ? 8.541 9.826 -20.691 1.00 96.94 131 LYS A CA 1
ATOM 1049 C C . LYS A 1 131 ? 8.169 8.712 -19.714 1.00 96.94 131 LYS A C 1
ATOM 1051 O O . LYS A 1 131 ? 7.009 8.315 -19.634 1.00 96.94 131 LYS A O 1
ATOM 1056 N N . ILE A 1 132 ? 9.169 8.209 -18.989 1.00 95.62 132 ILE A N 1
ATOM 1057 C CA . ILE A 1 132 ? 8.984 7.194 -17.953 1.00 95.62 132 ILE A CA 1
ATOM 1058 C C . ILE A 1 132 ? 8.150 7.777 -16.809 1.00 95.62 132 ILE A C 1
ATOM 1060 O O . ILE A 1 132 ? 7.148 7.184 -16.414 1.00 95.62 132 ILE A O 1
ATOM 1064 N N . TRP A 1 133 ? 8.533 8.951 -16.308 1.00 96.31 133 TRP A N 1
ATOM 1065 C CA . TRP A 1 133 ? 7.843 9.615 -15.208 1.00 96.31 133 TRP A CA 1
ATOM 1066 C C . TRP A 1 133 ? 6.398 9.990 -15.552 1.00 96.31 133 TRP A C 1
ATOM 1068 O O . TRP A 1 133 ? 5.506 9.819 -14.723 1.00 96.31 133 TRP A O 1
ATOM 1078 N N . ASP A 1 134 ? 6.136 10.457 -16.770 1.00 96.19 134 ASP A N 1
ATOM 1079 C CA . ASP A 1 134 ? 4.784 10.790 -17.220 1.00 96.19 134 ASP A CA 1
ATOM 1080 C C . ASP A 1 134 ? 3.843 9.584 -17.169 1.00 96.19 134 ASP A C 1
ATOM 1082 O O . ASP A 1 134 ? 2.657 9.741 -16.884 1.00 96.19 134 ASP A O 1
ATOM 1086 N N . GLU A 1 135 ? 4.344 8.379 -17.444 1.00 95.31 135 GLU A N 1
ATOM 1087 C CA . GLU A 1 135 ? 3.539 7.166 -17.325 1.00 95.31 135 GLU A CA 1
ATOM 1088 C C . GLU A 1 135 ? 3.457 6.672 -15.881 1.00 95.31 135 GLU A C 1
ATOM 1090 O O . GLU A 1 135 ? 2.361 6.394 -15.404 1.00 95.31 135 GLU A O 1
ATOM 1095 N N . VAL A 1 136 ? 4.580 6.625 -15.157 1.00 93.88 136 VAL A N 1
ATOM 1096 C CA . VAL A 1 136 ? 4.614 6.235 -13.737 1.00 93.88 136 VAL A CA 1
ATOM 1097 C C . VAL A 1 136 ? 3.679 7.112 -12.909 1.00 93.88 136 VAL A C 1
ATOM 1099 O O . VAL A 1 136 ? 2.886 6.597 -12.132 1.00 93.88 136 VAL A O 1
ATOM 1102 N N . SER A 1 137 ? 3.713 8.430 -13.104 1.00 93.00 137 SER A N 1
ATOM 1103 C CA . SER A 1 137 ? 2.859 9.356 -12.361 1.00 93.00 137 SER A CA 1
ATOM 1104 C C . SER A 1 137 ? 1.374 9.168 -12.662 1.00 93.00 137 SER A C 1
ATOM 1106 O O . SER A 1 137 ? 0.578 9.219 -11.735 1.00 93.00 137 SER A O 1
ATOM 1108 N N . LYS A 1 138 ? 0.995 8.845 -13.907 1.00 92.62 138 LYS A N 1
ATOM 1109 C CA . LYS A 1 138 ? -0.389 8.449 -14.217 1.00 92.62 138 LYS A CA 1
ATOM 1110 C C . LYS A 1 138 ? -0.794 7.182 -13.479 1.00 92.62 138 LYS A C 1
ATOM 1112 O O . LYS A 1 138 ? -1.914 7.112 -13.001 1.00 92.62 138 LYS A O 1
ATOM 1117 N N . LYS A 1 139 ? 0.100 6.195 -13.376 1.00 91.88 139 LYS A N 1
ATOM 1118 C CA . LYS A 1 139 ? -0.178 4.945 -12.655 1.00 91.88 139 LYS A CA 1
ATOM 1119 C C . LYS A 1 139 ? -0.255 5.136 -11.143 1.00 91.88 139 LYS A C 1
ATOM 1121 O O . LYS A 1 139 ? -1.091 4.507 -10.513 1.00 91.88 139 LYS A O 1
ATOM 1126 N N . ILE A 1 140 ? 0.531 6.053 -10.581 1.00 89.12 140 ILE A N 1
ATOM 1127 C CA . ILE A 1 140 ? 0.377 6.491 -9.187 1.00 89.12 140 ILE A CA 1
ATOM 1128 C C . ILE A 1 140 ? -0.988 7.167 -8.982 1.00 89.12 140 ILE A C 1
ATOM 1130 O O . ILE A 1 140 ? -1.681 6.833 -8.027 1.00 89.12 140 ILE A O 1
ATOM 1134 N N . ASP A 1 141 ? -1.390 8.071 -9.882 1.00 88.81 141 ASP A N 1
ATOM 1135 C CA . ASP A 1 141 ? -2.685 8.763 -9.804 1.00 88.81 141 ASP A CA 1
ATOM 1136 C C . ASP A 1 141 ? -3.862 7.760 -9.962 1.00 88.81 141 ASP A C 1
ATOM 1138 O O . ASP A 1 141 ? -4.839 7.821 -9.217 1.00 88.81 141 ASP A O 1
ATOM 1142 N N . GLU A 1 142 ? -3.761 6.789 -10.885 1.00 89.31 142 GLU A N 1
ATOM 1143 C CA . GLU A 1 142 ? -4.729 5.685 -11.046 1.00 89.31 142 GLU A CA 1
ATOM 1144 C C . GLU A 1 142 ? -4.835 4.839 -9.772 1.00 89.31 142 GLU A C 1
ATOM 1146 O O . GLU A 1 142 ? -5.935 4.530 -9.318 1.00 89.31 142 GLU A O 1
ATOM 1151 N N . ASN A 1 143 ? -3.696 4.491 -9.177 1.00 85.94 143 ASN A N 1
ATOM 1152 C CA . ASN A 1 143 ? -3.653 3.735 -7.939 1.00 85.94 143 ASN A CA 1
ATOM 1153 C C . ASN A 1 143 ? -4.277 4.497 -6.760 1.00 85.94 143 ASN A C 1
ATOM 1155 O O . ASN A 1 143 ? -5.036 3.926 -5.982 1.00 85.94 143 ASN A O 1
ATOM 1159 N N . GLN A 1 144 ? -4.005 5.800 -6.653 1.00 85.62 144 GLN A N 1
ATOM 1160 C CA . GLN A 1 144 ? -4.623 6.638 -5.632 1.00 85.62 144 GLN A CA 1
ATOM 1161 C C . GLN A 1 144 ? -6.146 6.643 -5.756 1.00 85.62 144 GLN A C 1
ATOM 1163 O O . GLN A 1 144 ? -6.831 6.526 -4.748 1.00 85.62 144 GLN A O 1
ATOM 1168 N N . SER A 1 145 ? -6.674 6.735 -6.979 1.00 88.75 145 SER A N 1
ATOM 1169 C CA . SER A 1 145 ? -8.120 6.678 -7.210 1.00 88.75 145 SER A CA 1
ATOM 1170 C C . SER A 1 145 ? -8.720 5.351 -6.746 1.00 88.75 145 SER A C 1
ATOM 1172 O O . SER A 1 145 ? -9.784 5.353 -6.142 1.00 88.75 145 SER A O 1
ATOM 1174 N N . ILE A 1 146 ? -8.040 4.229 -7.005 1.00 87.75 146 ILE A N 1
ATOM 1175 C CA . ILE A 1 146 ? -8.491 2.904 -6.556 1.00 87.75 146 ILE A CA 1
ATOM 1176 C C . ILE A 1 146 ? -8.536 2.839 -5.028 1.00 87.75 146 ILE A C 1
ATOM 1178 O O . ILE A 1 146 ? -9.527 2.379 -4.465 1.00 87.75 146 ILE A O 1
ATOM 1182 N N . LEU A 1 147 ? -7.482 3.315 -4.361 1.00 86.12 147 LEU A N 1
ATOM 1183 C CA . LEU A 1 147 ? -7.436 3.377 -2.904 1.00 86.12 147 LEU A CA 1
ATOM 1184 C C . LEU A 1 147 ? -8.572 4.252 -2.362 1.00 86.12 147 LEU A C 1
ATOM 1186 O O . LEU A 1 147 ? -9.329 3.812 -1.508 1.00 86.12 147 LEU A O 1
ATOM 1190 N N . GLU A 1 148 ? -8.746 5.461 -2.896 1.00 88.12 148 GLU A N 1
ATOM 1191 C CA . GLU A 1 148 ? -9.826 6.363 -2.489 1.00 88.12 148 GLU A CA 1
ATOM 1192 C C . GLU A 1 148 ? -11.215 5.734 -2.671 1.00 88.12 148 GLU A C 1
ATOM 1194 O O . GLU A 1 148 ? -12.084 5.935 -1.821 1.00 88.12 148 GLU A O 1
ATOM 1199 N N . ASP A 1 149 ? -11.439 4.963 -3.736 1.00 90.00 149 ASP A N 1
ATOM 1200 C CA . ASP A 1 149 ? -12.704 4.261 -3.965 1.00 90.00 149 ASP A CA 1
ATOM 1201 C C . ASP A 1 149 ? -12.967 3.192 -2.889 1.00 90.00 149 ASP A C 1
ATOM 1203 O O . ASP A 1 149 ? -14.057 3.180 -2.307 1.00 90.00 149 ASP A O 1
ATOM 1207 N N . ILE A 1 150 ? -11.966 2.359 -2.571 1.00 88.75 150 ILE A N 1
ATOM 1208 C CA . ILE A 1 150 ? -12.043 1.343 -1.501 1.00 88.75 150 ILE A CA 1
ATOM 1209 C C . ILE A 1 150 ? -12.326 2.012 -0.154 1.00 88.75 150 ILE A C 1
ATOM 1211 O O . ILE A 1 150 ? -13.267 1.643 0.551 1.00 88.75 150 ILE A O 1
ATOM 1215 N N . GLU A 1 151 ? -11.561 3.048 0.189 1.00 91.31 151 GLU A N 1
ATOM 1216 C CA . GLU A 1 151 ? -11.721 3.728 1.472 1.00 91.31 151 GLU A CA 1
ATOM 1217 C C . GLU A 1 151 ? -13.084 4.406 1.593 1.00 91.31 151 GLU A C 1
ATOM 1219 O O . GLU A 1 151 ? -13.708 4.394 2.656 1.00 91.31 151 GLU A O 1
ATOM 1224 N N . ASN A 1 152 ? -13.600 4.984 0.507 1.00 93.62 152 ASN A N 1
ATOM 1225 C CA . ASN A 1 152 ? -14.932 5.576 0.512 1.00 93.62 152 ASN A CA 1
ATOM 1226 C C . ASN A 1 152 ? -16.035 4.528 0.714 1.00 93.62 152 ASN A C 1
ATOM 1228 O O . ASN A 1 152 ? -17.038 4.846 1.362 1.00 93.62 152 ASN A O 1
ATOM 1232 N N . GLU A 1 153 ? -15.873 3.305 0.205 1.00 93.81 153 GLU A N 1
ATOM 1233 C CA . GLU A 1 153 ? -16.787 2.192 0.479 1.00 93.81 153 GLU A CA 1
ATOM 1234 C C . GLU A 1 153 ? -16.804 1.858 1.977 1.00 93.81 153 GLU A C 1
ATOM 1236 O O . GLU A 1 153 ? -17.861 1.964 2.606 1.00 93.81 153 GLU A O 1
ATOM 1241 N N . LEU A 1 154 ? -15.634 1.625 2.582 1.00 94.06 154 LEU A N 1
ATOM 1242 C CA . LEU A 1 154 ? -15.494 1.377 4.025 1.00 94.06 154 LEU A CA 1
ATOM 1243 C C . LEU A 1 154 ? -16.066 2.529 4.869 1.00 94.06 154 LEU A C 1
ATOM 1245 O O . LEU A 1 154 ? -16.773 2.336 5.863 1.00 94.06 154 LEU A O 1
ATOM 1249 N N . ILE A 1 155 ? -15.816 3.778 4.470 1.00 95.25 155 ILE A N 1
ATOM 1250 C CA . ILE A 1 155 ? -16.357 4.962 5.149 1.00 95.25 155 ILE A CA 1
ATOM 1251 C C . ILE A 1 155 ? -17.887 4.987 5.086 1.00 95.25 155 ILE A C 1
ATOM 1253 O O . ILE A 1 155 ? -18.537 5.363 6.072 1.00 95.25 155 ILE A O 1
ATOM 1257 N N . ASN A 1 156 ? -18.474 4.646 3.940 1.00 95.94 156 ASN A N 1
ATOM 1258 C CA . ASN A 1 156 ? -19.923 4.605 3.767 1.00 95.94 156 ASN A CA 1
ATOM 1259 C C . ASN A 1 156 ? -20.550 3.477 4.591 1.00 95.94 156 ASN A C 1
ATOM 1261 O O . ASN A 1 156 ? -21.567 3.712 5.255 1.00 95.94 156 ASN A O 1
ATOM 1265 N N . ASP A 1 157 ? -19.912 2.311 4.635 1.00 93.56 157 ASP A N 1
ATOM 1266 C CA . ASP A 1 157 ? -20.338 1.183 5.459 1.00 93.56 157 ASP A CA 1
ATOM 1267 C C . ASP A 1 157 ? -20.306 1.539 6.942 1.00 93.56 157 ASP A C 1
ATOM 1269 O O . ASP A 1 157 ? -21.339 1.446 7.618 1.00 93.56 157 ASP A O 1
ATOM 1273 N N . SER A 1 158 ? -19.207 2.130 7.409 1.00 94.06 158 SER A N 1
ATOM 1274 C CA . SER A 1 158 ? -19.080 2.645 8.770 1.00 94.06 158 SER A CA 1
ATOM 1275 C C . SER A 1 158 ? -20.196 3.635 9.131 1.00 94.06 158 SER A C 1
ATOM 1277 O O . SER A 1 158 ? -20.845 3.510 10.177 1.00 94.06 158 SER A O 1
ATOM 1279 N N . LYS A 1 159 ? -20.491 4.602 8.245 1.00 94.19 159 LYS A N 1
ATOM 1280 C CA . LYS A 1 159 ? -21.596 5.568 8.427 1.00 94.19 159 LYS A CA 1
ATOM 1281 C C . LYS A 1 159 ? -22.962 4.881 8.472 1.00 94.19 159 LYS A C 1
ATOM 1283 O O . LYS A 1 159 ? -23.850 5.336 9.190 1.00 94.19 159 LYS A O 1
ATOM 1288 N N . SER A 1 160 ? -23.151 3.800 7.718 1.00 93.94 160 SER A N 1
ATOM 1289 C CA . SER A 1 160 ? -24.410 3.046 7.687 1.00 93.94 160 SER A CA 1
ATOM 1290 C C . SER A 1 160 ? -24.611 2.174 8.937 1.00 93.94 160 SER A C 1
ATOM 1292 O O . SER A 1 160 ? -25.745 1.957 9.385 1.00 93.94 160 SER A O 1
ATOM 1294 N N . VAL A 1 161 ? -23.515 1.680 9.520 1.00 93.56 161 VAL A N 1
ATOM 1295 C CA . VAL A 1 161 ? -23.506 0.797 10.691 1.00 93.56 161 VAL A CA 1
ATOM 1296 C C . VAL A 1 161 ? -23.582 1.594 11.994 1.00 93.56 161 VAL A C 1
ATOM 1298 O O . VAL A 1 161 ? -24.255 1.151 12.932 1.00 93.56 161 VAL A O 1
ATOM 1301 N N . GLN A 1 162 ? -22.977 2.784 12.055 1.00 94.56 162 GLN A N 1
ATOM 1302 C CA . GLN A 1 162 ? -22.940 3.617 13.260 1.00 94.56 162 GLN A CA 1
ATOM 1303 C C . GLN A 1 162 ? -24.326 3.837 13.904 1.00 94.56 162 GLN A C 1
ATOM 1305 O O . GLN A 1 162 ? -24.436 3.594 15.106 1.00 94.56 162 GLN A O 1
ATOM 1310 N N . PRO A 1 163 ? -25.411 4.210 13.190 1.00 94.44 163 PRO A N 1
ATOM 1311 C CA . PRO A 1 163 ? -26.723 4.393 13.817 1.00 94.44 163 PRO A CA 1
ATOM 1312 C C . PRO A 1 163 ? -27.265 3.118 14.477 1.00 94.44 163 PRO A C 1
ATOM 1314 O O . PRO A 1 163 ? -27.895 3.183 15.532 1.00 94.44 163 PRO A O 1
ATOM 1317 N N . LYS A 1 164 ? -26.985 1.945 13.891 1.00 93.75 164 LYS A N 1
ATOM 1318 C CA . LYS A 1 164 ? -27.394 0.643 14.445 1.00 93.75 164 LYS A CA 1
ATOM 1319 C C . LYS A 1 164 ? -26.616 0.326 15.721 1.00 93.75 164 LYS A C 1
ATOM 1321 O O . LYS A 1 164 ? -27.191 -0.193 16.676 1.00 93.75 164 LYS A O 1
ATOM 1326 N N . LEU A 1 165 ? -25.318 0.635 15.745 1.00 92.31 165 LEU A N 1
ATOM 1327 C CA . LEU A 1 165 ? -24.490 0.501 16.944 1.00 92.31 165 LEU A CA 1
ATOM 1328 C C . LEU A 1 165 ? -24.937 1.477 18.030 1.00 92.31 165 LEU A C 1
ATOM 1330 O O . LEU A 1 165 ? -25.113 1.065 19.169 1.00 92.31 165 LEU A O 1
ATOM 1334 N N . MET A 1 166 ? -25.196 2.733 17.671 1.00 92.75 166 MET A N 1
ATOM 1335 C CA . MET A 1 166 ? -25.698 3.755 18.585 1.00 92.75 166 MET A CA 1
ATOM 1336 C C . MET A 1 166 ? -26.991 3.308 19.269 1.00 92.75 166 MET A C 1
ATOM 1338 O O . MET A 1 166 ? -27.083 3.368 20.494 1.00 92.75 166 MET A O 1
ATOM 1342 N N . GLN A 1 167 ? -27.955 2.790 18.500 1.00 92.62 167 GLN A N 1
ATOM 1343 C CA . GLN A 1 167 ? -29.193 2.247 19.057 1.00 92.62 167 GLN A CA 1
ATOM 1344 C C . GLN A 1 167 ? -28.902 1.120 20.058 1.00 92.62 167 GLN A C 1
ATOM 1346 O O . GLN A 1 167 ? -29.324 1.207 21.209 1.00 92.62 167 GLN A O 1
ATOM 1351 N N . LYS A 1 168 ? -28.117 0.110 19.662 1.00 90.62 168 LYS A N 1
ATOM 1352 C CA . LYS A 1 168 ? -27.770 -1.016 20.544 1.00 90.62 168 LYS A CA 1
ATOM 1353 C C . LYS A 1 168 ? -27.084 -0.563 21.830 1.00 90.62 168 LYS A C 1
ATOM 1355 O O . LYS A 1 168 ? -27.440 -1.024 22.904 1.00 90.62 168 LYS A O 1
ATOM 1360 N N . ILE A 1 169 ? -26.112 0.344 21.743 1.00 90.81 169 ILE A N 1
ATOM 1361 C CA . ILE A 1 169 ? -25.361 0.816 22.913 1.00 90.81 169 ILE A CA 1
ATOM 1362 C C . ILE A 1 169 ? -26.261 1.656 23.825 1.00 90.81 169 ILE A C 1
ATOM 1364 O O . ILE A 1 169 ? -26.138 1.567 25.046 1.00 90.81 169 ILE A O 1
ATOM 1368 N N . SER A 1 170 ? -27.191 2.435 23.262 1.00 90.56 170 SER A N 1
ATOM 1369 C CA . SER A 1 170 ? -28.144 3.224 24.051 1.00 90.56 170 SER A CA 1
ATOM 1370 C C . SER A 1 170 ? -29.076 2.360 24.909 1.00 90.56 170 SER A C 1
ATOM 1372 O O . SER A 1 170 ? -29.490 2.799 25.979 1.00 90.56 170 SER A O 1
ATOM 1374 N N . GLU A 1 171 ? -29.336 1.117 24.492 1.00 91.75 171 GLU A N 1
ATOM 1375 C CA . GLU A 1 171 ? -30.137 0.134 25.233 1.00 91.75 171 GLU A CA 1
ATOM 1376 C C . GLU A 1 171 ? -29.347 -0.559 26.359 1.00 91.75 171 GLU A C 1
ATOM 1378 O O . GLU A 1 171 ? -29.952 -1.105 27.282 1.00 91.75 171 GLU A O 1
ATOM 1383 N N . LEU A 1 172 ? -28.009 -0.521 26.315 1.00 89.75 172 LEU A N 1
ATOM 1384 C CA . LEU A 1 172 ? -27.146 -1.091 27.352 1.00 89.75 172 LEU A CA 1
ATOM 1385 C C . LEU A 1 172 ? -27.073 -0.181 28.579 1.00 89.75 172 LEU A C 1
ATOM 1387 O O . LEU A 1 172 ? -27.016 1.046 28.464 1.00 89.75 172 LEU A O 1
ATOM 1391 N N . SER A 1 173 ? -26.978 -0.793 29.755 1.00 88.12 173 SER A N 1
ATOM 1392 C CA . SER A 1 173 ? -26.632 -0.111 31.001 1.00 88.12 173 SER A CA 1
ATOM 1393 C C . SER A 1 173 ? -25.178 0.385 30.998 1.00 88.12 173 SER A C 1
ATOM 1395 O O . SER A 1 173 ? -24.326 -0.099 30.251 1.00 88.12 173 SER A O 1
ATOM 1397 N N . MET A 1 174 ? -24.860 1.335 31.881 1.00 86.69 174 MET A N 1
ATOM 1398 C CA . MET A 1 174 ? -23.496 1.862 32.044 1.00 86.69 174 MET A CA 1
ATOM 1399 C C . MET A 1 174 ? -22.466 0.759 32.351 1.00 86.69 174 MET A C 1
ATOM 1401 O O . MET A 1 174 ? -21.371 0.771 31.796 1.00 86.69 174 MET A O 1
ATOM 1405 N N . GLU A 1 175 ? -22.839 -0.223 33.173 1.00 87.19 175 GLU A N 1
ATOM 1406 C CA . GLU A 1 175 ? -21.991 -1.364 33.549 1.00 87.19 175 GLU A CA 1
ATOM 1407 C C . GLU A 1 175 ? -21.715 -2.296 32.357 1.00 87.19 175 GLU A C 1
ATOM 1409 O O . GLU A 1 175 ? -20.620 -2.841 32.215 1.00 87.19 175 GLU A O 1
ATOM 1414 N N . GLU A 1 176 ? -22.691 -2.477 31.465 1.00 87.25 176 GLU A N 1
ATOM 1415 C CA . GLU A 1 176 ? -22.522 -3.275 30.246 1.00 87.25 176 GLU A CA 1
ATOM 1416 C C . GLU A 1 176 ? -21.647 -2.557 29.214 1.00 87.25 176 GLU A C 1
ATOM 1418 O O . GLU A 1 176 ? -20.804 -3.187 28.574 1.00 87.25 176 GLU A O 1
ATOM 1423 N N . ARG A 1 177 ? -21.782 -1.232 29.092 1.00 84.69 177 ARG A N 1
ATOM 1424 C CA . ARG A 1 177 ? -20.909 -0.412 28.234 1.00 84.69 177 ARG A CA 1
ATOM 1425 C C . ARG A 1 177 ? -19.464 -0.404 28.730 1.00 84.69 177 ARG A C 1
ATOM 1427 O O . ARG A 1 177 ? -18.539 -0.457 27.919 1.00 84.69 177 ARG A O 1
ATOM 1434 N N . GLU A 1 178 ? -19.262 -0.388 30.046 1.00 86.88 178 GLU A N 1
ATOM 1435 C CA . GLU A 1 178 ? -17.931 -0.472 30.650 1.00 86.88 178 GLU A CA 1
ATOM 1436 C C . GLU A 1 178 ? -17.264 -1.823 30.385 1.00 86.88 178 GLU A C 1
ATOM 1438 O O . GLU A 1 178 ? -16.086 -1.865 30.039 1.00 86.88 178 GLU A O 1
ATOM 1443 N N . LYS A 1 179 ? -18.020 -2.927 30.420 1.00 86.38 179 LYS A N 1
ATOM 1444 C CA . LYS A 1 179 ? -17.498 -4.248 30.028 1.00 86.38 179 LYS A CA 1
ATOM 1445 C C . LYS A 1 179 ? -17.067 -4.316 28.562 1.00 86.38 179 LYS A C 1
ATOM 1447 O O . LYS A 1 179 ? -16.109 -5.017 28.258 1.00 86.38 179 LYS A O 1
ATOM 1452 N N . LEU A 1 180 ? -17.770 -3.623 27.664 1.00 80.69 180 LEU A N 1
ATOM 1453 C CA . LEU A 1 180 ? -17.459 -3.624 26.230 1.00 80.69 180 LEU A CA 1
ATOM 1454 C C . LEU A 1 180 ? -16.264 -2.737 25.869 1.00 80.69 180 LEU A C 1
ATOM 1456 O O . LEU A 1 180 ? -15.487 -3.089 24.990 1.00 80.69 180 LEU A O 1
ATOM 1460 N N . SER A 1 181 ? -16.139 -1.578 26.511 1.00 78.00 181 SER A N 1
ATOM 1461 C CA . SER A 1 181 ? -15.110 -0.580 26.184 1.00 78.00 181 SER A CA 1
ATOM 1462 C C . SER A 1 181 ? -13.884 -0.624 27.100 1.00 78.00 181 SER A C 1
ATOM 1464 O O . SER A 1 181 ? -12.877 0.020 26.812 1.00 78.00 181 SER A O 1
ATOM 1466 N N . GLY A 1 182 ? -13.978 -1.326 28.233 1.00 81.50 182 GLY A N 1
ATOM 1467 C CA . GLY A 1 182 ? -12.977 -1.310 29.299 1.00 81.50 182 GLY A CA 1
ATOM 1468 C C . GLY A 1 182 ? -12.935 -0.003 30.101 1.00 81.50 182 GLY A C 1
ATOM 1469 O O . GLY A 1 182 ? -12.036 0.164 30.926 1.00 81.50 182 GLY A O 1
ATOM 1470 N N . LYS A 1 183 ? -13.858 0.941 29.856 1.00 83.00 183 LYS A N 1
ATOM 1471 C CA . LYS A 1 183 ? -13.942 2.242 30.537 1.00 83.00 183 LYS A CA 1
ATOM 1472 C C . LYS A 1 183 ? -15.391 2.676 30.725 1.00 83.00 183 LYS A C 1
ATOM 1474 O O . LYS A 1 183 ? -16.276 2.316 29.963 1.00 83.00 183 LYS A O 1
ATOM 1479 N N . LYS A 1 184 ? -15.650 3.512 31.722 1.00 86.62 184 LYS A N 1
ATOM 1480 C CA . LYS A 1 184 ? -16.968 4.127 31.872 1.00 86.62 184 LYS A CA 1
ATOM 1481 C C . LYS A 1 184 ? -17.249 5.082 30.700 1.00 86.62 184 LYS A C 1
ATOM 1483 O O . LYS A 1 184 ? -16.425 5.950 30.429 1.00 86.62 184 LYS A O 1
ATOM 1488 N N . ILE A 1 185 ? -18.401 4.910 30.045 1.00 85.00 185 ILE A N 1
ATOM 1489 C CA . ILE A 1 185 ? -18.877 5.744 28.929 1.00 85.00 185 ILE A CA 1
ATOM 1490 C C . ILE A 1 185 ? -20.171 6.442 29.349 1.00 85.00 185 ILE A C 1
ATOM 1492 O O . ILE A 1 185 ? -21.170 5.774 29.640 1.00 85.00 185 ILE A O 1
ATOM 1496 N N . ASP A 1 186 ? -20.151 7.772 29.368 1.00 86.38 186 ASP A N 1
ATOM 1497 C CA . ASP A 1 186 ? -21.320 8.583 29.710 1.00 86.38 186 ASP A CA 1
ATOM 1498 C C . ASP A 1 186 ? -22.293 8.713 28.518 1.00 86.38 186 ASP A C 1
ATOM 1500 O O . ASP A 1 186 ? -21.921 8.557 27.352 1.00 86.38 186 ASP A O 1
ATOM 1504 N N . ASP A 1 187 ? -23.569 9.010 28.792 1.00 84.81 187 ASP A N 1
ATOM 1505 C CA . ASP A 1 187 ? -24.620 9.078 27.759 1.00 84.81 187 ASP A CA 1
ATOM 1506 C C . ASP A 1 187 ? -24.330 10.124 26.664 1.00 84.81 187 ASP A C 1
ATOM 1508 O O . ASP A 1 187 ? -24.688 9.944 25.499 1.00 84.81 187 ASP A O 1
ATOM 1512 N N . ASN A 1 188 ? -23.651 11.217 27.020 1.00 87.06 188 ASN A N 1
ATOM 1513 C CA . ASN A 1 188 ? -23.237 12.262 26.082 1.00 87.06 188 ASN A CA 1
ATOM 1514 C C . ASN A 1 188 ? -22.072 11.834 25.166 1.00 87.06 188 ASN A C 1
ATOM 1516 O O . ASN A 1 188 ? -21.820 12.502 24.164 1.00 87.06 188 ASN A O 1
ATOM 1520 N N . GLU A 1 189 ? -21.387 10.729 25.468 1.00 87.44 189 GLU A N 1
ATOM 1521 C CA . GLU A 1 189 ? -20.283 10.187 24.669 1.00 87.44 189 GLU A CA 1
ATOM 1522 C C . GLU A 1 189 ? -20.726 9.063 23.723 1.00 87.44 189 GLU A C 1
ATOM 1524 O O . GLU A 1 189 ? -19.942 8.607 22.891 1.00 87.44 189 GLU A O 1
ATOM 1529 N N . LEU A 1 190 ? -21.990 8.636 23.788 1.00 88.94 190 LEU A N 1
ATOM 1530 C CA . LEU A 1 190 ? -22.493 7.488 23.031 1.00 88.94 190 LEU A CA 1
ATOM 1531 C C . LEU A 1 190 ? -22.342 7.634 21.517 1.00 88.94 190 LEU A C 1
ATOM 1533 O O . LEU A 1 190 ? -21.901 6.695 20.855 1.00 88.94 190 LEU A O 1
ATOM 1537 N N . THR A 1 191 ? -22.630 8.815 20.963 1.00 90.00 191 THR A N 1
ATOM 1538 C CA . THR A 1 191 ? -22.451 9.075 19.524 1.00 90.00 191 THR A CA 1
ATOM 1539 C C . THR A 1 191 ? -21.007 8.825 19.110 1.00 90.00 191 THR A C 1
ATOM 1541 O O . THR A 1 191 ? -20.734 8.152 18.116 1.00 90.00 191 THR A O 1
ATOM 1544 N N . ARG A 1 192 ? -20.070 9.314 19.920 1.00 86.38 192 ARG A N 1
ATOM 1545 C CA . ARG A 1 192 ? -18.640 9.182 19.679 1.00 86.38 192 ARG A CA 1
ATOM 1546 C C . ARG A 1 192 ? -18.168 7.740 19.854 1.00 86.38 192 ARG A C 1
ATOM 1548 O O . ARG A 1 192 ? -17.395 7.250 19.038 1.00 86.38 192 ARG A O 1
ATOM 1555 N N . PHE A 1 193 ? -18.641 7.053 20.886 1.00 89.12 193 PHE A N 1
ATOM 1556 C CA . PHE A 1 193 ? -18.296 5.657 21.121 1.00 89.12 193 PHE A CA 1
ATOM 1557 C C . PHE A 1 193 ? -18.843 4.741 20.013 1.00 89.12 193 PHE A C 1
ATOM 1559 O O . PHE A 1 193 ? -18.132 3.864 19.532 1.00 89.12 193 PHE A O 1
ATOM 1566 N N . SER A 1 194 ? -20.061 4.998 19.524 1.00 92.38 194 SER A N 1
ATOM 1567 C CA . SER A 1 194 ? -20.622 4.277 18.374 1.00 92.38 194 SER A CA 1
ATOM 1568 C C . SER A 1 194 ? -19.850 4.533 17.076 1.00 92.38 194 SER A C 1
ATOM 1570 O O . SER A 1 194 ? -19.690 3.602 16.291 1.00 92.38 194 SER A O 1
ATOM 1572 N N . GLN A 1 195 ? -19.328 5.753 16.870 1.00 92.38 195 GLN A N 1
ATOM 1573 C CA . GLN A 1 195 ? -18.441 6.064 15.745 1.00 92.38 195 GLN A CA 1
ATOM 1574 C C . GLN A 1 195 ? -17.156 5.244 15.832 1.00 92.38 195 GLN A C 1
ATOM 1576 O O . GLN A 1 195 ? -16.803 4.568 14.878 1.00 92.38 195 GLN A O 1
ATOM 1581 N N . TYR A 1 196 ? -16.496 5.257 16.993 1.00 90.50 196 TYR A N 1
ATOM 1582 C CA . TYR A 1 196 ? -15.274 4.488 17.224 1.00 90.50 196 TYR A CA 1
ATOM 1583 C C . TYR A 1 196 ? -15.475 2.987 16.971 1.00 90.50 196 TYR A C 1
ATOM 1585 O O . TYR A 1 196 ? -14.650 2.351 16.325 1.00 90.50 196 TYR A O 1
ATOM 1593 N N . LEU A 1 197 ? -16.594 2.416 17.427 1.00 91.38 197 LEU A N 1
ATOM 1594 C CA . LEU A 1 197 ? -16.906 1.010 17.170 1.00 91.38 197 LEU A CA 1
ATOM 1595 C C . LEU A 1 197 ? -17.196 0.725 15.692 1.00 91.38 197 LEU A C 1
ATOM 1597 O O . LEU A 1 197 ? -16.818 -0.337 15.207 1.00 91.38 197 LEU A O 1
ATOM 1601 N N . ALA A 1 198 ? -17.857 1.644 14.984 1.00 94.00 198 ALA A N 1
ATOM 1602 C CA . ALA A 1 198 ? -18.074 1.509 13.548 1.00 94.00 198 ALA A CA 1
ATOM 1603 C C . ALA A 1 198 ? -16.743 1.548 12.787 1.00 94.00 198 ALA A C 1
ATOM 1605 O O . ALA A 1 198 ? -16.510 0.703 11.937 1.00 94.00 198 ALA A O 1
ATOM 1606 N N . ASP A 1 199 ? -15.852 2.480 13.124 1.00 94.75 199 ASP A N 1
ATOM 1607 C CA . ASP A 1 199 ? -14.522 2.604 12.515 1.00 94.75 199 ASP A CA 1
ATOM 1608 C C . ASP A 1 199 ? -13.670 1.359 12.764 1.00 94.75 199 ASP A C 1
ATOM 1610 O O . ASP A 1 199 ? -13.074 0.817 11.840 1.00 94.75 199 ASP A O 1
ATOM 1614 N N . ASN A 1 200 ? -13.667 0.855 13.999 1.00 92.62 200 ASN A N 1
ATOM 1615 C CA . ASN A 1 200 ? -12.952 -0.368 14.345 1.00 92.62 200 ASN A CA 1
ATOM 1616 C C . ASN A 1 200 ? -13.477 -1.604 13.610 1.00 92.62 200 ASN A C 1
ATOM 1618 O O . ASN A 1 200 ? -12.708 -2.538 13.398 1.00 92.62 200 ASN A O 1
ATOM 1622 N N . ASN A 1 201 ? -14.764 -1.652 13.255 1.00 93.50 201 ASN A N 1
ATOM 1623 C CA . ASN A 1 201 ? -15.282 -2.755 12.447 1.00 93.50 201 ASN A CA 1
ATOM 1624 C C . ASN A 1 201 ? -14.684 -2.728 11.037 1.00 93.50 201 ASN A C 1
ATOM 1626 O O . ASN A 1 201 ? -14.297 -3.787 10.551 1.00 93.50 201 ASN A O 1
ATOM 1630 N N . GLU A 1 202 ? -14.539 -1.547 10.432 1.00 95.56 202 GLU A N 1
ATOM 1631 C CA . GLU A 1 202 ? -13.896 -1.419 9.117 1.00 95.56 202 GLU A CA 1
ATOM 1632 C C . GLU A 1 202 ? -12.404 -1.732 9.190 1.00 95.56 202 GLU A C 1
ATOM 1634 O O . GLU A 1 202 ? -11.897 -2.503 8.384 1.00 95.56 202 GLU A O 1
ATOM 1639 N N . VAL A 1 203 ? -11.706 -1.241 10.222 1.00 95.50 203 VAL A N 1
ATOM 1640 C CA . VAL A 1 203 ? -10.302 -1.614 10.454 1.00 95.50 203 VAL A CA 1
ATOM 1641 C C . VAL A 1 203 ? -10.170 -3.131 10.574 1.00 95.50 203 VAL A C 1
ATOM 1643 O O . VAL A 1 203 ? -9.302 -3.720 9.946 1.00 95.50 203 VAL A O 1
ATOM 1646 N N . LYS A 1 204 ? -11.054 -3.808 11.312 1.00 94.44 204 LYS A N 1
ATOM 1647 C CA . LYS A 1 204 ? -11.037 -5.277 11.391 1.00 94.44 204 LYS A CA 1
ATOM 1648 C C . LYS A 1 204 ? -11.317 -5.960 10.054 1.00 94.44 204 LYS A C 1
ATOM 1650 O O . LYS A 1 204 ? -10.777 -7.040 9.827 1.00 94.44 204 LYS A O 1
ATOM 1655 N N . ALA A 1 205 ? -12.137 -5.368 9.187 1.00 93.81 205 ALA A N 1
ATOM 1656 C CA . ALA A 1 205 ? -12.366 -5.888 7.842 1.00 93.81 205 ALA A CA 1
ATOM 1657 C C . ALA A 1 205 ? -11.085 -5.809 6.996 1.00 93.81 205 ALA A C 1
ATOM 1659 O O . ALA A 1 205 ? -10.692 -6.829 6.428 1.00 93.81 205 ALA A O 1
ATOM 1660 N N . ILE A 1 206 ? -10.389 -4.664 7.023 1.00 93.81 206 ILE A N 1
ATOM 1661 C CA . ILE A 1 206 ? -9.060 -4.486 6.413 1.00 93.81 206 ILE A CA 1
ATOM 1662 C C . ILE A 1 206 ? -8.100 -5.567 6.931 1.00 93.81 206 ILE A C 1
ATOM 1664 O O . ILE A 1 206 ? -7.548 -6.348 6.160 1.00 93.81 206 ILE A O 1
ATOM 1668 N N . LEU A 1 207 ? -7.975 -5.697 8.257 1.00 95.88 207 LEU A N 1
ATOM 1669 C CA . LEU A 1 207 ? -7.073 -6.675 8.875 1.00 95.88 207 LEU A CA 1
ATOM 1670 C C . LEU A 1 207 ? -7.405 -8.116 8.504 1.00 95.88 207 LEU A C 1
ATOM 1672 O O . LEU A 1 207 ? -6.502 -8.907 8.250 1.00 95.88 207 LEU A O 1
ATOM 1676 N N . SER A 1 208 ? -8.689 -8.466 8.468 1.00 93.94 208 SER A N 1
ATOM 1677 C CA . SER A 1 208 ? -9.130 -9.800 8.072 1.00 93.94 208 SER A CA 1
ATOM 1678 C C . SER A 1 208 ? -8.809 -10.086 6.606 1.00 93.94 208 SER A C 1
ATOM 1680 O O . SER A 1 208 ? -8.486 -11.230 6.278 1.00 93.94 208 SER A O 1
ATOM 1682 N N . SER A 1 209 ? -8.914 -9.081 5.734 1.00 91.69 209 SER A N 1
ATOM 1683 C CA . SER A 1 209 ? -8.579 -9.193 4.314 1.00 91.69 209 SER A CA 1
ATOM 1684 C C . SER A 1 209 ? -7.086 -9.470 4.136 1.00 91.69 209 SER A C 1
ATOM 1686 O O . SER A 1 209 ? -6.716 -10.526 3.615 1.00 91.69 209 SER A O 1
ATOM 1688 N N . SER A 1 210 ? -6.226 -8.607 4.684 1.00 92.50 210 SER A N 1
ATOM 1689 C CA . SER A 1 210 ? -4.771 -8.757 4.576 1.00 92.50 210 SER A CA 1
ATOM 1690 C C . SER A 1 210 ? -4.267 -10.029 5.254 1.00 92.50 210 SER A C 1
ATOM 1692 O O . SER A 1 210 ? -3.511 -10.800 4.669 1.00 92.50 210 SER A O 1
ATOM 1694 N N . ALA A 1 211 ? -4.771 -10.354 6.450 1.00 94.38 211 ALA A N 1
ATOM 1695 C CA . ALA A 1 211 ? -4.413 -11.602 7.120 1.00 94.38 211 ALA A CA 1
ATOM 1696 C C . ALA A 1 211 ? -4.810 -12.840 6.297 1.00 94.38 211 ALA A C 1
ATOM 1698 O O . ALA A 1 211 ? -4.088 -13.837 6.307 1.00 94.38 211 ALA A O 1
ATOM 1699 N N . SER A 1 212 ? -5.929 -12.790 5.566 1.00 92.62 212 SER A N 1
ATOM 1700 C CA . SER A 1 212 ? -6.338 -13.879 4.669 1.00 92.62 212 SER A CA 1
ATOM 1701 C C . SER A 1 212 ? -5.417 -13.988 3.455 1.00 92.62 212 SER A C 1
ATOM 1703 O O . SER A 1 212 ? -5.064 -15.104 3.071 1.00 92.62 212 SER A O 1
ATOM 1705 N N . PHE A 1 213 ? -4.993 -12.858 2.879 1.00 91.25 213 PHE A N 1
ATOM 1706 C CA . PHE A 1 213 ? -3.983 -12.834 1.821 1.00 91.25 213 PHE A CA 1
ATOM 1707 C C . PHE A 1 213 ? -2.669 -13.450 2.311 1.00 91.25 213 PHE A C 1
ATOM 1709 O O . PHE A 1 213 ? -2.197 -14.423 1.725 1.00 91.25 213 PHE A O 1
ATOM 1716 N N . ALA A 1 214 ? -2.125 -12.974 3.433 1.00 93.06 214 ALA A N 1
ATOM 1717 C CA . ALA A 1 214 ? -0.915 -13.540 4.014 1.00 93.06 214 ALA A CA 1
ATOM 1718 C C . ALA A 1 214 ? -1.068 -15.045 4.284 1.00 93.06 214 ALA A C 1
ATOM 1720 O O . ALA A 1 214 ? -0.210 -15.839 3.891 1.00 93.06 214 ALA A O 1
ATOM 1721 N N . GLN A 1 215 ? -2.175 -15.468 4.897 1.00 93.69 215 GLN A N 1
ATOM 1722 C CA . GLN A 1 215 ? -2.413 -16.875 5.206 1.00 93.69 215 GLN A CA 1
ATOM 1723 C C . GLN A 1 215 ? -2.466 -17.757 3.952 1.00 93.69 215 GLN A C 1
ATOM 1725 O O . GLN A 1 215 ? -1.901 -18.848 3.974 1.00 93.69 215 GLN A O 1
ATOM 1730 N N . HIS A 1 216 ? -3.138 -17.333 2.882 1.00 91.75 216 HIS A N 1
ATOM 1731 C CA . HIS A 1 216 ? -3.343 -18.177 1.702 1.00 91.75 216 HIS A CA 1
ATOM 1732 C C . HIS A 1 216 ? -2.209 -18.083 0.677 1.00 91.75 216 HIS A C 1
ATOM 1734 O O . HIS A 1 216 ? -1.805 -19.111 0.138 1.00 91.75 216 HIS A O 1
ATOM 1740 N N . GLU A 1 217 ? -1.678 -16.884 0.436 1.00 88.81 217 GLU A N 1
ATOM 1741 C CA . GLU A 1 217 ? -0.711 -16.625 -0.637 1.00 88.81 217 GLU A CA 1
ATOM 1742 C C . GLU A 1 217 ? 0.746 -16.696 -0.156 1.00 88.81 217 GLU A C 1
ATOM 1744 O O . GLU A 1 217 ? 1.638 -17.046 -0.930 1.00 88.81 217 GLU A O 1
ATOM 1749 N N . ILE A 1 218 ? 1.009 -16.391 1.121 1.00 91.62 218 ILE A N 1
ATOM 1750 C CA . ILE A 1 218 ? 2.377 -16.323 1.661 1.00 91.62 218 ILE A CA 1
ATOM 1751 C C . ILE A 1 218 ? 2.710 -17.561 2.493 1.00 91.62 218 ILE A C 1
ATOM 1753 O O . ILE A 1 218 ? 3.722 -18.218 2.239 1.00 91.62 218 ILE A O 1
ATOM 1757 N N . PHE A 1 219 ? 1.875 -17.872 3.489 1.00 90.50 219 PHE A N 1
ATOM 1758 C CA . PHE A 1 219 ? 2.087 -19.030 4.361 1.00 90.50 219 PHE A CA 1
ATOM 1759 C C . PHE A 1 219 ? 1.545 -20.315 3.742 1.00 90.50 219 PHE A C 1
ATOM 1761 O O . PHE A 1 219 ? 2.209 -21.345 3.796 1.00 90.50 219 PHE A O 1
ATOM 1768 N N . ALA A 1 220 ? 0.366 -20.265 3.120 1.00 89.50 220 ALA A N 1
ATOM 1769 C CA . ALA A 1 220 ? -0.359 -21.432 2.631 1.00 89.50 220 ALA A CA 1
ATOM 1770 C C . ALA A 1 220 ? -0.451 -22.534 3.708 1.00 89.50 220 ALA A C 1
ATOM 1772 O O . ALA A 1 220 ? -1.211 -22.393 4.666 1.00 89.50 220 ALA A O 1
ATOM 1773 N N . ASN A 1 221 ? 0.328 -23.612 3.562 1.00 87.25 221 ASN A N 1
ATOM 1774 C CA . ASN A 1 221 ? 0.420 -24.716 4.526 1.00 87.25 221 ASN A CA 1
ATOM 1775 C C . ASN A 1 221 ? 1.789 -24.804 5.222 1.00 87.25 221 ASN A C 1
ATOM 1777 O O . ASN A 1 221 ? 2.006 -25.727 6.007 1.00 87.25 221 ASN A O 1
ATOM 1781 N N . ASP A 1 222 ? 2.709 -23.896 4.904 1.00 89.31 222 ASP A N 1
ATOM 1782 C CA . ASP A 1 222 ? 4.078 -23.937 5.398 1.00 89.31 222 ASP A CA 1
ATOM 1783 C C . ASP A 1 222 ? 4.157 -23.258 6.778 1.00 89.31 222 ASP A C 1
ATOM 1785 O O . ASP A 1 222 ? 3.477 -22.252 7.027 1.00 89.31 222 ASP A O 1
ATOM 1789 N N . PRO A 1 223 ? 4.964 -23.799 7.707 1.00 87.56 223 PRO A N 1
ATOM 1790 C CA . PRO A 1 223 ? 5.108 -23.235 9.039 1.00 87.56 223 PRO A CA 1
ATOM 1791 C C . PRO A 1 223 ? 5.799 -21.868 8.994 1.00 87.56 223 PRO A C 1
ATOM 1793 O O . PRO A 1 223 ? 6.526 -21.516 8.060 1.00 87.56 223 PRO A O 1
ATOM 1796 N N . PHE A 1 224 ? 5.574 -21.080 10.046 1.00 89.00 224 PHE A N 1
ATOM 1797 C CA . PHE A 1 224 ? 6.044 -19.698 10.114 1.00 89.00 224 PHE A CA 1
ATOM 1798 C C . PHE A 1 224 ? 7.559 -19.559 9.916 1.00 89.00 224 PHE A C 1
ATOM 1800 O O . PHE A 1 224 ? 8.018 -18.648 9.228 1.00 89.00 224 PHE A O 1
ATOM 1807 N N . ASP A 1 225 ? 8.345 -20.457 10.504 1.00 87.06 225 ASP A N 1
ATOM 1808 C CA . ASP A 1 225 ? 9.801 -20.392 10.468 1.00 87.06 225 ASP A CA 1
ATOM 1809 C C . ASP A 1 225 ? 10.361 -20.639 9.056 1.00 87.06 225 ASP A C 1
ATOM 1811 O O . ASP A 1 225 ? 11.313 -19.968 8.650 1.00 87.06 225 ASP A O 1
ATOM 1815 N N . GLU A 1 226 ? 9.762 -21.553 8.290 1.00 88.44 226 GLU A N 1
ATOM 1816 C CA . GLU A 1 226 ? 10.124 -21.809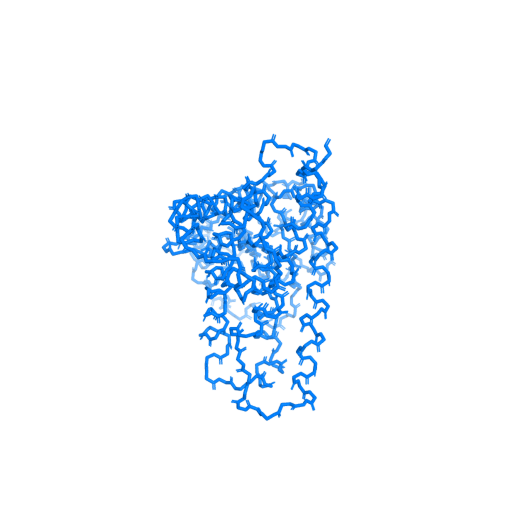 6.895 1.00 88.44 226 GLU A CA 1
ATOM 1817 C C . GLU A 1 226 ? 9.842 -20.584 6.025 1.00 88.44 226 GLU A C 1
ATOM 1819 O O . GLU A 1 226 ? 10.711 -20.137 5.271 1.00 88.44 226 GLU A O 1
ATOM 1824 N N . VAL A 1 227 ? 8.666 -19.979 6.197 1.00 89.00 227 VAL A N 1
ATOM 1825 C CA . VAL A 1 227 ? 8.266 -18.769 5.469 1.00 89.00 227 VAL A CA 1
ATOM 1826 C C . VAL A 1 227 ? 9.196 -17.597 5.789 1.00 89.00 227 VAL A C 1
ATOM 1828 O O . VAL A 1 227 ? 9.610 -16.881 4.880 1.00 89.00 227 VAL A O 1
ATOM 1831 N N . MET A 1 228 ? 9.592 -17.420 7.054 1.00 89.69 228 MET A N 1
ATOM 1832 C CA . MET A 1 228 ? 10.496 -16.334 7.459 1.00 89.69 228 MET A CA 1
ATOM 1833 C C . MET A 1 228 ? 11.961 -16.556 7.044 1.00 89.69 228 MET A C 1
ATOM 1835 O O . MET A 1 228 ? 12.722 -15.590 6.893 1.00 89.69 228 MET A O 1
ATOM 1839 N N . LYS A 1 229 ? 12.383 -17.809 6.832 1.00 87.50 229 LYS A N 1
ATOM 1840 C CA . LYS A 1 229 ? 13.708 -18.139 6.27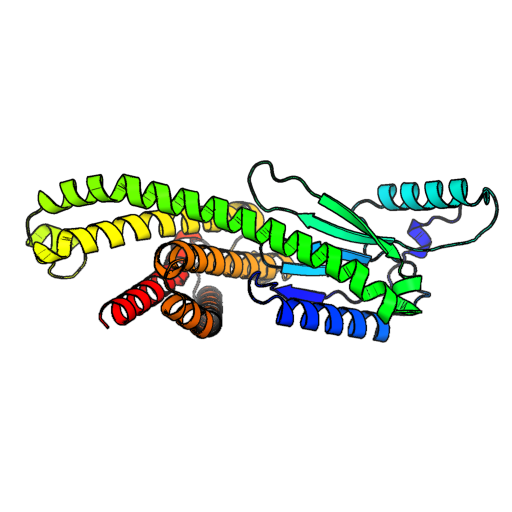4 1.00 87.50 229 LYS A CA 1
ATOM 1841 C C . LYS A 1 229 ? 13.776 -17.867 4.771 1.00 87.50 229 LYS A C 1
ATOM 1843 O O . LYS A 1 229 ? 14.843 -17.491 4.280 1.00 87.50 229 LYS A O 1
ATOM 1848 N N . ASP A 1 230 ? 12.664 -18.008 4.052 1.00 88.44 230 ASP A N 1
ATOM 1849 C CA . ASP A 1 230 ? 12.579 -17.649 2.639 1.00 88.44 230 ASP A CA 1
ATOM 1850 C C . ASP A 1 230 ? 12.547 -16.121 2.458 1.00 88.44 230 ASP A C 1
ATOM 1852 O O . ASP A 1 230 ? 11.672 -15.420 2.961 1.00 88.44 230 ASP A O 1
ATOM 1856 N N . ASN A 1 231 ? 13.526 -15.571 1.736 1.00 81.31 231 ASN A N 1
ATOM 1857 C CA . ASN A 1 231 ? 13.629 -14.121 1.568 1.00 81.31 231 ASN A CA 1
ATOM 1858 C C . ASN A 1 231 ? 12.485 -13.527 0.740 1.00 81.31 231 ASN A C 1
ATOM 1860 O O . ASN A 1 231 ? 12.095 -12.395 1.007 1.00 81.31 231 ASN A O 1
ATOM 1864 N N . ILE A 1 232 ? 11.960 -14.254 -0.247 1.00 78.88 232 ILE A N 1
ATOM 1865 C CA . ILE A 1 232 ? 10.891 -13.751 -1.114 1.00 78.88 232 ILE A CA 1
ATOM 1866 C C . ILE A 1 232 ? 9.599 -13.682 -0.307 1.00 78.88 232 ILE A C 1
ATOM 1868 O O . ILE A 1 232 ? 8.971 -12.625 -0.241 1.00 78.88 232 ILE A O 1
ATOM 1872 N N . ARG A 1 233 ? 9.234 -14.774 0.366 1.00 85.56 233 ARG A N 1
ATOM 1873 C CA . ARG A 1 233 ? 8.009 -14.831 1.166 1.00 85.56 233 ARG A CA 1
ATOM 1874 C C . ARG A 1 233 ? 8.066 -13.905 2.373 1.00 85.56 233 ARG A C 1
ATOM 1876 O O . ARG A 1 233 ? 7.116 -13.162 2.592 1.00 85.56 233 ARG A O 1
ATOM 1883 N N . LYS A 1 234 ? 9.192 -13.851 3.095 1.00 87.81 234 LYS A N 1
ATOM 1884 C CA . LYS A 1 234 ? 9.394 -12.872 4.176 1.00 87.81 234 LYS A CA 1
ATOM 1885 C C . LYS A 1 234 ? 9.225 -11.438 3.678 1.00 87.81 234 LYS A C 1
ATOM 1887 O O . LYS A 1 234 ? 8.521 -10.660 4.310 1.00 87.81 234 LYS A O 1
ATOM 1892 N N . ASN A 1 235 ? 9.861 -11.068 2.565 1.00 82.38 235 ASN A N 1
ATOM 1893 C CA . ASN A 1 235 ? 9.734 -9.707 2.040 1.00 82.38 235 ASN A CA 1
ATOM 1894 C C . ASN A 1 235 ? 8.291 -9.409 1.611 1.00 82.38 235 ASN A C 1
ATOM 1896 O O . ASN A 1 235 ? 7.791 -8.334 1.914 1.00 82.38 235 ASN A O 1
ATOM 1900 N N . THR A 1 236 ? 7.607 -10.379 0.995 1.00 84.25 236 THR A N 1
ATOM 1901 C CA . THR A 1 236 ? 6.184 -10.265 0.627 1.00 84.25 236 THR A CA 1
ATOM 1902 C C . THR A 1 236 ? 5.296 -10.092 1.863 1.00 84.25 236 THR A C 1
ATOM 1904 O O . THR A 1 236 ? 4.354 -9.310 1.839 1.00 84.25 236 THR A O 1
ATOM 1907 N N . PHE A 1 237 ? 5.619 -10.757 2.976 1.00 90.12 237 PHE A N 1
ATOM 1908 C CA . PHE A 1 237 ? 4.903 -10.590 4.240 1.00 90.12 237 PHE A CA 1
ATOM 1909 C C . PHE A 1 237 ? 5.045 -9.174 4.802 1.00 90.12 237 PHE A C 1
ATOM 1911 O O . PHE A 1 237 ? 4.051 -8.545 5.145 1.00 90.12 237 PHE A O 1
ATOM 1918 N N . PHE A 1 238 ? 6.267 -8.638 4.861 1.00 89.44 238 PHE A N 1
ATOM 1919 C CA . PHE A 1 238 ? 6.475 -7.257 5.313 1.00 89.44 238 PHE A CA 1
ATOM 1920 C C . PHE A 1 238 ? 5.873 -6.226 4.357 1.00 89.44 238 PHE A C 1
ATOM 1922 O O . PHE A 1 238 ? 5.412 -5.179 4.802 1.00 89.44 238 PHE A O 1
ATOM 1929 N N . TRP A 1 239 ? 5.832 -6.540 3.066 1.00 84.94 239 TRP A N 1
ATOM 1930 C CA . TRP A 1 239 ? 5.131 -5.736 2.080 1.00 84.94 239 TRP A CA 1
ATOM 1931 C C . TRP A 1 239 ? 3.617 -5.689 2.325 1.00 84.94 239 TRP A C 1
ATOM 1933 O O . TRP A 1 239 ? 3.028 -4.610 2.314 1.00 84.94 239 TRP A O 1
ATOM 1943 N N . ASP A 1 240 ? 2.991 -6.823 2.641 1.00 89.25 240 ASP A N 1
ATOM 1944 C CA . ASP A 1 240 ? 1.569 -6.885 2.995 1.00 89.25 240 ASP A CA 1
ATOM 1945 C C . ASP A 1 240 ? 1.248 -6.069 4.264 1.00 89.25 240 ASP A C 1
ATOM 1947 O O . ASP A 1 240 ? 0.258 -5.334 4.320 1.00 89.25 240 ASP A O 1
ATOM 1951 N N . LEU A 1 241 ? 2.147 -6.094 5.257 1.00 92.06 241 LEU A N 1
ATOM 1952 C CA . LEU A 1 241 ? 2.033 -5.242 6.445 1.00 92.06 241 LEU A CA 1
ATOM 1953 C C . LEU A 1 241 ? 2.082 -3.746 6.096 1.00 92.06 241 LEU A C 1
ATOM 1955 O O . LEU A 1 241 ? 1.322 -2.949 6.649 1.00 92.06 241 LEU A O 1
ATOM 1959 N N . ASP A 1 242 ? 2.962 -3.351 5.179 1.00 88.19 242 ASP A N 1
ATOM 1960 C CA . ASP A 1 242 ? 3.070 -1.957 4.754 1.00 88.19 242 ASP A CA 1
ATOM 1961 C C . ASP A 1 242 ? 1.823 -1.498 3.986 1.00 88.19 242 ASP A C 1
ATOM 1963 O O . ASP A 1 242 ? 1.332 -0.398 4.239 1.00 88.19 242 ASP A O 1
ATOM 1967 N N . ASN A 1 243 ? 1.253 -2.342 3.116 1.00 85.19 243 ASN A N 1
ATOM 1968 C CA . ASN A 1 243 ? -0.025 -2.041 2.459 1.00 85.19 243 ASN A CA 1
ATOM 1969 C C . ASN A 1 243 ? -1.157 -1.869 3.471 1.00 85.19 243 ASN A C 1
ATOM 1971 O O . ASN A 1 243 ? -1.879 -0.877 3.424 1.00 85.19 243 ASN A O 1
ATOM 1975 N N . THR A 1 244 ? -1.257 -2.797 4.423 1.00 91.62 244 THR A N 1
ATOM 1976 C CA . THR A 1 244 ? -2.282 -2.774 5.475 1.00 91.62 244 THR A CA 1
ATOM 1977 C C . THR A 1 244 ? -2.187 -1.502 6.317 1.00 91.62 244 THR A C 1
ATOM 1979 O O . THR A 1 244 ? -3.199 -0.899 6.674 1.00 91.62 244 THR A O 1
ATOM 1982 N N . TYR A 1 245 ? -0.965 -1.047 6.614 1.00 92.81 245 TYR A N 1
ATOM 1983 C CA . TYR A 1 245 ? -0.748 0.236 7.276 1.00 92.81 245 TYR A CA 1
ATOM 1984 C C . TYR A 1 245 ? -1.312 1.405 6.468 1.00 92.81 245 TYR A C 1
ATOM 1986 O O . TYR A 1 245 ? -1.996 2.259 7.036 1.00 92.81 245 TYR A O 1
ATOM 1994 N N . TYR A 1 246 ? -1.010 1.462 5.168 1.00 88.62 246 TYR A N 1
ATOM 1995 C CA . TYR A 1 246 ? -1.475 2.553 4.321 1.00 88.62 246 TYR A CA 1
ATOM 1996 C C . TYR A 1 246 ? -2.999 2.550 4.189 1.00 88.62 246 TYR A C 1
ATOM 1998 O O . TYR A 1 246 ? -3.581 3.618 4.339 1.00 88.62 246 TYR A O 1
ATOM 2006 N N . GLU A 1 247 ? -3.644 1.397 4.011 1.00 90.00 247 GLU A N 1
ATOM 2007 C CA . GLU A 1 247 ? -5.112 1.279 3.968 1.00 90.00 247 GLU A CA 1
ATOM 2008 C C . GLU A 1 247 ? -5.745 1.847 5.254 1.00 90.00 247 GLU A C 1
ATOM 2010 O O . GLU A 1 247 ? -6.515 2.803 5.229 1.00 90.00 247 GLU A O 1
ATOM 2015 N N . ILE A 1 248 ? -5.279 1.412 6.432 1.00 94.12 248 ILE A N 1
ATOM 2016 C CA . ILE A 1 248 ? -5.766 1.950 7.718 1.00 94.12 248 ILE A CA 1
ATOM 2017 C C . ILE A 1 248 ? -5.510 3.457 7.845 1.00 94.12 248 ILE A C 1
ATOM 2019 O O . ILE A 1 248 ? -6.363 4.204 8.333 1.00 94.12 248 ILE A O 1
ATOM 2023 N N . TYR A 1 249 ? -4.327 3.926 7.448 1.00 93.56 249 TYR A N 1
ATOM 2024 C CA . TYR A 1 249 ? -3.997 5.346 7.498 1.00 93.56 249 TYR A CA 1
ATOM 2025 C C . TYR A 1 249 ? -4.926 6.168 6.594 1.00 93.56 249 TYR A C 1
ATOM 2027 O O . TYR A 1 249 ? -5.465 7.189 7.034 1.00 93.56 249 TYR A O 1
ATOM 2035 N N . TYR A 1 250 ? -5.132 5.726 5.353 1.00 91.56 250 TYR A N 1
ATOM 2036 C CA . TYR A 1 250 ? -5.941 6.433 4.369 1.00 91.56 250 TYR A CA 1
ATOM 2037 C C . TYR A 1 250 ? -7.435 6.359 4.683 1.00 91.56 250 TYR A C 1
ATOM 2039 O O . TYR A 1 250 ? -8.094 7.390 4.537 1.00 91.56 250 TYR A O 1
ATOM 2047 N N . PHE A 1 251 ? -7.940 5.260 5.253 1.00 94.56 251 PHE A N 1
ATOM 2048 C CA . PHE A 1 251 ? -9.284 5.188 5.835 1.00 94.56 251 PHE A CA 1
ATOM 2049 C C . PHE A 1 251 ? -9.555 6.388 6.751 1.00 94.56 251 PHE A C 1
ATOM 2051 O O . PHE A 1 251 ? -10.497 7.165 6.559 1.00 94.56 251 PHE A O 1
ATOM 2058 N N . TYR A 1 252 ? -8.683 6.595 7.742 1.00 94.94 252 TYR A N 1
ATOM 2059 C CA . TYR A 1 252 ? -8.829 7.684 8.702 1.00 94.94 252 TYR A CA 1
ATOM 2060 C C . TYR A 1 252 ? -8.565 9.060 8.079 1.00 94.94 252 TYR A C 1
ATOM 2062 O O . TYR A 1 252 ? -9.316 10.007 8.341 1.00 94.94 252 TYR A O 1
ATOM 2070 N N . ALA A 1 253 ? -7.525 9.191 7.252 1.00 91.94 253 ALA A N 1
ATOM 2071 C CA . ALA A 1 253 ? -7.173 10.455 6.615 1.00 91.94 253 ALA A CA 1
ATOM 2072 C C . ALA A 1 253 ? -8.299 10.954 5.694 1.00 91.94 253 ALA A C 1
ATOM 2074 O O . ALA A 1 253 ? -8.708 12.113 5.791 1.00 91.94 253 ALA A O 1
ATOM 2075 N N . ILE A 1 254 ? -8.869 10.083 4.861 1.00 91.94 254 ILE A N 1
ATOM 2076 C CA . ILE A 1 254 ? -9.962 10.439 3.952 1.00 91.94 254 ILE A CA 1
ATOM 2077 C C . ILE A 1 254 ? -11.229 10.748 4.749 1.00 91.94 254 ILE A C 1
ATOM 2079 O O . ILE A 1 254 ? -11.892 11.759 4.494 1.00 91.94 254 ILE A O 1
ATOM 2083 N N . LYS A 1 255 ? -11.552 9.943 5.764 1.00 93.88 255 LYS A N 1
ATOM 2084 C CA . LYS A 1 255 ? -12.770 10.128 6.558 1.00 93.88 255 LYS A CA 1
ATOM 2085 C C . LYS A 1 255 ? -12.795 11.437 7.336 1.00 93.88 255 LYS A C 1
ATOM 2087 O O . LYS A 1 255 ? -13.828 12.108 7.373 1.00 93.88 255 LYS A O 1
ATOM 2092 N N . TYR A 1 256 ? -11.681 11.783 7.977 1.00 93.31 256 TYR A N 1
ATOM 2093 C CA . TYR A 1 256 ? -11.632 12.869 8.956 1.00 93.31 256 TYR A CA 1
ATOM 2094 C C . TYR A 1 256 ? -10.909 14.120 8.457 1.00 93.31 256 TYR A C 1
ATOM 2096 O O . TYR A 1 256 ? -11.217 15.220 8.918 1.00 93.31 256 TY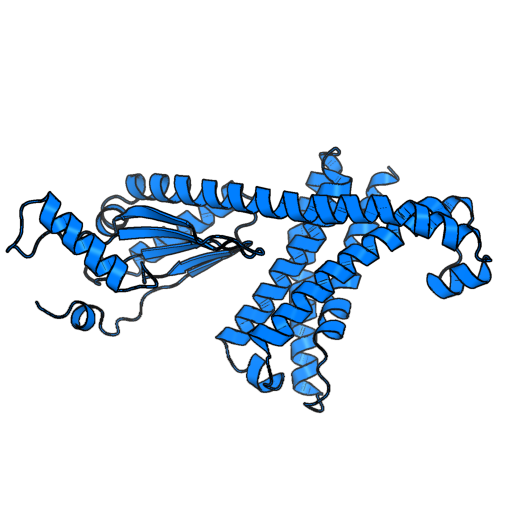R A O 1
ATOM 2104 N N . ALA A 1 257 ? -9.974 13.988 7.514 1.00 90.25 257 ALA A N 1
ATOM 2105 C CA . ALA A 1 257 ? -9.088 15.076 7.110 1.00 90.25 257 ALA A CA 1
ATOM 2106 C C . ALA A 1 257 ? -9.331 15.608 5.687 1.00 90.25 257 ALA A C 1
ATOM 2108 O O . ALA A 1 257 ? -8.812 16.677 5.368 1.00 90.25 257 ALA A O 1
ATOM 2109 N N . SER A 1 258 ? -10.170 14.962 4.863 1.00 86.00 258 SER A N 1
ATOM 2110 C CA . SER A 1 258 ? -10.479 15.426 3.491 1.00 86.00 258 SER A CA 1
ATOM 2111 C C . SER A 1 258 ? -10.975 16.876 3.410 1.00 86.00 258 SER A C 1
ATOM 2113 O O . SER A 1 258 ? -10.724 17.557 2.423 1.00 86.00 258 SER A O 1
ATOM 2115 N N . ASN A 1 259 ? -11.651 17.365 4.455 1.00 87.25 259 ASN A N 1
ATOM 2116 C CA . ASN A 1 259 ? -12.146 18.746 4.541 1.00 87.25 259 ASN A CA 1
ATOM 2117 C C . ASN A 1 259 ? -11.392 19.597 5.583 1.00 87.25 259 ASN A C 1
ATOM 2119 O O . ASN A 1 259 ? -11.851 20.680 5.944 1.00 87.25 259 ASN A O 1
ATOM 2123 N N . ASN A 1 260 ? -10.263 19.109 6.106 1.00 90.81 260 ASN A N 1
ATOM 2124 C CA . ASN A 1 260 ? -9.467 19.790 7.123 1.00 90.81 260 ASN A CA 1
ATOM 2125 C C . ASN A 1 260 ? -7.976 19.718 6.766 1.00 90.81 260 ASN A C 1
ATOM 2127 O O . ASN A 1 260 ? -7.252 18.830 7.216 1.00 90.81 260 ASN A O 1
ATOM 2131 N N . ASP A 1 261 ? -7.509 20.699 5.989 1.00 90.44 261 ASP A N 1
ATOM 2132 C CA . ASP A 1 261 ? -6.118 20.788 5.522 1.00 90.44 261 ASP A CA 1
ATOM 2133 C C . ASP A 1 261 ? -5.087 20.757 6.656 1.00 90.44 261 ASP A C 1
ATOM 2135 O O . ASP A 1 261 ? -3.976 20.253 6.477 1.00 90.44 261 ASP A O 1
ATOM 2139 N N . ALA A 1 262 ? -5.421 21.324 7.819 1.00 92.62 262 ALA A N 1
ATOM 2140 C CA . ALA A 1 262 ? -4.513 21.371 8.957 1.00 92.62 262 ALA A CA 1
ATOM 2141 C C . ALA A 1 262 ? -4.360 19.984 9.595 1.00 92.62 262 ALA A C 1
ATOM 2143 O O . ALA A 1 262 ? -3.231 19.547 9.829 1.00 92.62 262 ALA A O 1
ATOM 2144 N N . LEU A 1 263 ? -5.472 19.265 9.781 1.00 92.69 263 LEU A N 1
ATOM 2145 C CA . LEU A 1 263 ? -5.451 17.873 10.223 1.00 92.69 263 LEU A CA 1
ATOM 2146 C C . LEU A 1 263 ? -4.752 16.984 9.190 1.00 92.69 263 LEU A C 1
ATOM 2148 O O . LEU A 1 263 ? -3.894 16.193 9.561 1.00 92.69 263 LEU A O 1
ATOM 2152 N N . ARG A 1 264 ? -5.033 17.156 7.893 1.00 90.88 264 ARG A N 1
ATOM 2153 C CA . ARG A 1 264 ? -4.394 16.365 6.830 1.00 90.88 264 ARG A CA 1
ATOM 2154 C C . ARG A 1 264 ? -2.877 16.521 6.859 1.00 90.88 264 ARG A C 1
ATOM 2156 O O . ARG A 1 264 ? -2.157 15.530 6.881 1.00 90.88 264 ARG A O 1
ATOM 2163 N N . LYS A 1 265 ? -2.378 17.759 6.942 1.00 90.31 265 LYS A N 1
ATOM 2164 C CA . LYS A 1 265 ? -0.937 18.036 7.083 1.00 90.31 265 LYS A CA 1
ATOM 2165 C C . LYS A 1 265 ? -0.348 17.422 8.348 1.00 90.31 265 LYS A C 1
ATOM 2167 O O . LYS A 1 265 ? 0.782 16.945 8.317 1.00 90.31 265 LYS A O 1
ATOM 2172 N N . ARG A 1 266 ? -1.092 17.452 9.456 1.00 92.94 266 ARG A N 1
ATOM 2173 C CA . ARG A 1 266 ? -0.666 16.861 10.726 1.00 92.94 266 ARG A CA 1
ATOM 2174 C C . ARG A 1 266 ? -0.538 15.342 10.621 1.00 92.94 266 ARG A C 1
ATOM 2176 O O . ARG A 1 266 ? 0.508 14.822 10.994 1.00 92.94 266 ARG A O 1
ATOM 2183 N N . LEU A 1 267 ? -1.546 14.661 10.078 1.00 92.88 267 LEU A N 1
ATOM 2184 C CA . LEU A 1 267 ? -1.515 13.213 9.861 1.00 92.88 267 LEU A CA 1
ATOM 2185 C C . LEU A 1 267 ? -0.373 12.821 8.915 1.00 92.88 267 LEU A C 1
ATOM 2187 O O . LEU A 1 267 ? 0.397 11.928 9.251 1.00 92.88 267 LEU A O 1
ATOM 2191 N N . LEU A 1 268 ? -0.173 13.563 7.819 1.00 88.75 268 LEU A N 1
ATOM 2192 C CA . LEU A 1 268 ? 0.932 13.321 6.881 1.00 88.75 268 LEU A CA 1
ATOM 2193 C C . LEU A 1 268 ? 2.306 13.474 7.530 1.00 88.75 268 LEU A C 1
ATOM 2195 O O . LEU A 1 268 ? 3.230 12.729 7.223 1.00 88.75 268 LEU A O 1
ATOM 2199 N N . HIS A 1 269 ? 2.454 14.431 8.447 1.00 90.00 269 HIS A N 1
ATOM 2200 C CA . HIS A 1 269 ? 3.707 14.607 9.172 1.00 90.00 269 HIS A CA 1
ATOM 2201 C C . HIS A 1 269 ? 4.024 13.422 10.096 1.00 90.00 269 HIS A C 1
ATOM 2203 O O . HIS A 1 269 ? 5.193 13.092 10.269 1.00 90.00 269 HIS A O 1
ATOM 2209 N N . LEU A 1 270 ? 2.999 12.791 10.676 1.00 93.00 270 LEU A N 1
ATOM 2210 C CA . LEU A 1 270 ? 3.139 11.668 11.611 1.00 93.00 270 LEU A CA 1
ATOM 2211 C C . LEU A 1 270 ? 3.158 10.298 10.921 1.00 93.00 270 LEU A C 1
ATOM 2213 O O . LEU A 1 270 ? 3.639 9.331 11.506 1.00 93.00 270 LEU A O 1
ATOM 2217 N N . GLN A 1 271 ? 2.666 10.218 9.683 1.00 90.88 271 GLN A N 1
ATOM 2218 C CA . GLN A 1 271 ? 2.538 8.987 8.904 1.00 90.88 271 GLN A CA 1
ATOM 2219 C C . GLN A 1 271 ? 3.838 8.170 8.894 1.00 90.88 271 GLN A C 1
ATOM 2221 O O . GLN A 1 271 ? 3.865 7.011 9.302 1.00 90.88 271 GLN A O 1
ATOM 2226 N N . GLN A 1 272 ? 4.954 8.785 8.494 1.00 86.81 272 GLN A N 1
ATOM 2227 C CA . GLN A 1 272 ? 6.225 8.068 8.387 1.00 86.81 272 GLN A CA 1
ATOM 2228 C C . GLN A 1 272 ? 6.703 7.522 9.741 1.00 86.81 272 GLN A C 1
ATOM 2230 O O . GLN A 1 272 ? 7.231 6.410 9.795 1.00 86.81 272 GLN A O 1
ATOM 2235 N N . ASP A 1 273 ? 6.499 8.275 10.823 1.00 91.62 273 ASP A N 1
ATOM 2236 C CA . ASP A 1 273 ? 6.897 7.867 12.170 1.00 91.62 273 ASP A CA 1
ATOM 2237 C C . ASP A 1 273 ? 6.049 6.688 12.661 1.00 91.62 273 ASP A C 1
ATOM 2239 O O . ASP A 1 273 ? 6.594 5.719 13.194 1.00 91.62 273 ASP A O 1
ATOM 2243 N N . TRP A 1 274 ? 4.732 6.723 12.435 1.00 93.81 274 TRP A N 1
ATOM 2244 C CA . TRP A 1 274 ? 3.838 5.608 12.758 1.00 93.81 274 TRP A CA 1
ATOM 2245 C C . TRP A 1 274 ? 4.169 4.353 11.951 1.00 93.81 274 TRP A C 1
ATOM 2247 O O . TRP A 1 274 ? 4.207 3.261 12.515 1.00 93.81 274 TRP A O 1
ATOM 2257 N N . MET A 1 275 ? 4.490 4.498 10.664 1.00 89.31 275 MET A N 1
ATOM 2258 C CA . MET A 1 275 ? 4.925 3.380 9.826 1.00 89.31 275 MET A CA 1
ATOM 2259 C C . MET A 1 275 ? 6.222 2.747 10.351 1.00 89.31 275 MET A C 1
ATOM 2261 O O . MET A 1 275 ? 6.336 1.526 10.436 1.00 89.31 275 MET A O 1
ATOM 2265 N N . VAL A 1 276 ? 7.210 3.561 10.741 1.00 89.69 276 VAL A N 1
ATOM 2266 C CA . VAL A 1 276 ? 8.480 3.066 11.302 1.00 89.69 276 VAL A CA 1
ATOM 2267 C C . VAL A 1 276 ? 8.253 2.339 12.630 1.00 89.69 276 VAL A C 1
ATOM 2269 O O . VAL A 1 276 ? 8.857 1.288 12.864 1.00 89.69 276 VAL A O 1
ATOM 2272 N N . GLN A 1 277 ? 7.372 2.861 13.486 1.00 92.38 277 GLN A N 1
ATOM 2273 C CA . GLN A 1 277 ? 6.993 2.207 14.742 1.00 92.38 277 GLN A CA 1
ATOM 2274 C C . GLN A 1 277 ? 6.289 0.869 14.489 1.00 92.38 277 GLN A C 1
ATOM 2276 O O . GLN A 1 277 ? 6.648 -0.130 15.112 1.00 92.38 277 GLN A O 1
ATOM 2281 N N . MET A 1 278 ? 5.348 0.832 13.540 1.00 94.62 278 MET A N 1
ATOM 2282 C CA . MET A 1 278 ? 4.655 -0.384 13.112 1.00 94.62 278 MET A CA 1
ATOM 2283 C C . MET A 1 278 ? 5.651 -1.437 12.615 1.00 94.62 278 MET A C 1
ATOM 2285 O O . MET A 1 278 ? 5.677 -2.546 13.148 1.00 94.62 278 MET A O 1
ATOM 2289 N N . ARG A 1 279 ? 6.543 -1.078 11.679 1.00 92.81 279 ARG A N 1
ATOM 2290 C CA . ARG A 1 279 ? 7.573 -1.988 11.147 1.00 92.81 279 ARG A CA 1
ATOM 2291 C C . ARG A 1 279 ? 8.495 -2.528 12.236 1.00 92.81 279 ARG A C 1
ATOM 2293 O O . ARG A 1 279 ? 8.807 -3.716 12.242 1.00 92.81 279 ARG A O 1
ATOM 2300 N N . SER A 1 280 ? 8.927 -1.669 13.160 1.00 92.75 280 SER A N 1
ATOM 2301 C CA . SER A 1 280 ? 9.800 -2.073 14.270 1.00 92.75 280 SER A CA 1
ATOM 2302 C C . SER A 1 280 ? 9.094 -3.066 15.195 1.00 92.75 280 SER A C 1
ATOM 2304 O O . SER A 1 280 ? 9.658 -4.110 15.509 1.00 92.75 280 SER A O 1
ATOM 2306 N N . ASN A 1 281 ? 7.836 -2.792 15.553 1.00 93.38 281 ASN A N 1
ATOM 2307 C CA . ASN A 1 281 ? 7.004 -3.695 16.348 1.00 93.38 281 ASN A CA 1
ATOM 2308 C C . ASN A 1 281 ? 6.788 -5.042 15.631 1.00 93.38 281 ASN A C 1
ATOM 2310 O O . ASN A 1 281 ? 7.005 -6.100 16.220 1.00 93.38 281 ASN A O 1
ATOM 2314 N N . ALA A 1 282 ? 6.450 -5.020 14.339 1.00 94.00 282 ALA A N 1
ATOM 2315 C CA . ALA A 1 282 ? 6.304 -6.227 13.526 1.00 94.00 282 ALA A CA 1
ATOM 2316 C C . ALA A 1 282 ? 7.584 -7.066 13.509 1.00 94.00 282 ALA A C 1
ATOM 2318 O O . ALA A 1 282 ? 7.534 -8.275 13.741 1.00 94.00 282 ALA A O 1
ATOM 2319 N N . TRP A 1 283 ? 8.737 -6.426 13.306 1.00 90.94 283 TRP A N 1
ATOM 2320 C CA . TRP A 1 283 ? 10.030 -7.101 13.314 1.00 90.94 283 TRP A CA 1
ATOM 2321 C C . TRP A 1 283 ? 10.362 -7.718 14.679 1.00 90.94 283 TRP A C 1
ATOM 2323 O O . TRP A 1 283 ? 10.801 -8.866 14.755 1.00 90.94 283 TRP A O 1
ATOM 2333 N N . GLU A 1 284 ? 10.124 -6.984 15.767 1.00 91.06 284 GLU A N 1
ATOM 2334 C CA . GLU A 1 284 ? 10.325 -7.482 17.129 1.00 91.06 284 GLU A CA 1
ATOM 2335 C C . GLU A 1 284 ? 9.423 -8.679 17.438 1.00 91.06 284 GLU A C 1
ATOM 2337 O O . GLU A 1 284 ? 9.908 -9.682 17.966 1.00 91.06 284 GLU A O 1
ATOM 2342 N N . LYS A 1 285 ? 8.142 -8.627 17.050 1.00 89.94 285 LYS A N 1
ATOM 2343 C CA . LYS A 1 285 ? 7.223 -9.757 17.223 1.00 89.94 285 LYS A CA 1
ATOM 2344 C C . LYS A 1 285 ? 7.658 -10.967 16.407 1.00 89.94 285 LYS A C 1
ATOM 2346 O O . LYS A 1 285 ? 7.719 -12.059 16.964 1.00 89.94 285 LYS A O 1
ATOM 2351 N N . VAL A 1 286 ? 8.022 -10.788 15.135 1.00 89.50 286 VAL A N 1
ATOM 2352 C CA . VAL A 1 286 ? 8.558 -11.872 14.289 1.00 89.50 286 VAL A CA 1
ATOM 2353 C C . VAL A 1 286 ? 9.778 -12.518 14.942 1.00 89.50 286 VAL A C 1
ATOM 2355 O O . VAL A 1 286 ? 9.869 -13.742 14.996 1.00 89.50 286 VAL A O 1
ATOM 2358 N N . LYS A 1 287 ? 10.686 -11.711 15.500 1.00 86.12 287 LYS A N 1
ATOM 2359 C CA . LYS A 1 287 ? 11.857 -12.220 16.215 1.00 86.12 287 LYS A CA 1
ATOM 2360 C C . LYS A 1 287 ? 11.470 -13.000 17.475 1.00 86.12 287 LYS A C 1
ATOM 2362 O O . LYS A 1 287 ? 11.964 -14.103 17.662 1.00 86.12 287 LYS A O 1
ATOM 2367 N N . SER A 1 288 ? 10.565 -12.471 18.302 1.00 85.12 288 SER A N 1
ATOM 2368 C CA . SER A 1 288 ? 10.097 -13.186 19.500 1.00 85.12 288 SER A CA 1
ATOM 2369 C C . SER A 1 288 ? 9.411 -14.508 19.161 1.00 85.12 288 SER A C 1
ATOM 2371 O O . SER A 1 288 ? 9.609 -15.501 19.848 1.00 85.12 288 SER A O 1
ATOM 2373 N N . LEU A 1 289 ? 8.661 -14.544 18.059 1.00 84.19 289 LEU A N 1
ATOM 2374 C CA . LEU A 1 289 ? 8.024 -15.755 17.562 1.00 84.19 289 LEU A CA 1
ATOM 2375 C C . LEU A 1 289 ? 9.077 -16.775 17.117 1.00 84.19 289 LEU A C 1
ATOM 2377 O O . LEU A 1 289 ? 8.958 -17.945 17.449 1.00 84.19 289 LEU A O 1
ATOM 2381 N N . ALA A 1 290 ? 10.145 -16.342 16.445 1.00 76.62 290 ALA A N 1
ATOM 2382 C CA . ALA A 1 290 ? 11.250 -17.226 16.079 1.00 76.62 290 ALA A CA 1
ATOM 2383 C C . ALA A 1 290 ? 12.023 -17.786 17.292 1.00 76.62 290 ALA A C 1
ATOM 2385 O O . ALA A 1 290 ? 12.558 -18.889 17.203 1.00 76.62 290 ALA A O 1
ATOM 2386 N N . ASP A 1 291 ? 12.079 -17.043 18.403 1.00 72.25 291 ASP A N 1
ATOM 2387 C CA . ASP A 1 291 ? 12.816 -17.430 19.612 1.00 72.25 291 ASP A CA 1
ATOM 2388 C C . ASP A 1 291 ? 11.991 -18.334 20.569 1.00 72.25 291 ASP A C 1
ATOM 2390 O O . ASP A 1 291 ? 12.585 -19.162 21.261 1.00 72.25 291 ASP A O 1
ATOM 2394 N N . ASP A 1 292 ? 10.651 -18.219 20.594 1.00 66.69 292 ASP A N 1
ATOM 2395 C CA . ASP A 1 292 ? 9.763 -18.856 21.598 1.00 66.69 292 ASP A CA 1
ATOM 2396 C C . ASP A 1 292 ? 8.652 -19.790 21.036 1.00 66.69 292 ASP A C 1
ATOM 2398 O O . ASP A 1 292 ? 7.842 -20.313 21.811 1.00 66.69 292 ASP A O 1
ATOM 2402 N N . LEU A 1 293 ? 8.546 -20.028 19.718 1.00 61.22 293 LEU A N 1
ATOM 2403 C CA . LEU A 1 293 ? 7.400 -20.775 19.166 1.00 61.22 293 LEU A CA 1
ATOM 2404 C C . LEU A 1 293 ? 7.449 -22.302 19.362 1.00 61.22 293 LEU A C 1
ATOM 2406 O O . LEU A 1 293 ? 8.343 -23.009 18.907 1.00 61.22 293 LEU A O 1
ATOM 2410 N N . ASP A 1 294 ? 6.341 -22.812 19.898 1.00 62.25 294 ASP A N 1
ATOM 2411 C CA . ASP A 1 294 ? 5.725 -24.072 19.476 1.00 62.25 294 ASP A CA 1
ATOM 2412 C C . ASP A 1 294 ? 5.186 -23.843 18.047 1.00 62.25 294 ASP A C 1
ATOM 2414 O O . ASP A 1 294 ? 4.171 -23.165 17.875 1.00 62.25 294 ASP A O 1
ATOM 2418 N N . GLU A 1 295 ? 5.908 -24.328 17.028 1.00 54.22 295 GLU A N 1
ATOM 2419 C CA . GLU A 1 295 ? 5.757 -24.035 15.580 1.00 54.22 295 GLU A CA 1
ATOM 2420 C C . GLU A 1 295 ? 4.313 -24.141 15.033 1.00 54.22 295 GLU A C 1
ATOM 2422 O O . GLU A 1 295 ? 3.989 -23.565 13.997 1.00 54.22 295 GLU A O 1
ATOM 2427 N N . ASN A 1 296 ? 3.406 -24.799 15.762 1.00 55.94 296 ASN A N 1
ATOM 2428 C CA . ASN A 1 296 ? 2.000 -25.000 15.402 1.00 55.94 296 ASN A CA 1
ATOM 2429 C C . ASN A 1 296 ? 1.021 -23.912 15.903 1.00 55.94 296 ASN A C 1
ATOM 2431 O O . ASN A 1 296 ? -0.190 -24.140 15.879 1.00 55.94 296 ASN A O 1
ATOM 2435 N N . LYS A 1 297 ? 1.494 -22.763 16.410 1.00 66.88 297 LYS A N 1
ATOM 2436 C CA . LYS A 1 297 ? 0.625 -21.741 17.044 1.00 66.88 297 LYS A CA 1
ATOM 2437 C C . LYS A 1 297 ? 0.666 -20.340 16.438 1.00 66.88 297 LYS A C 1
ATOM 2439 O O . LYS A 1 297 ? -0.008 -19.456 16.963 1.00 66.88 297 LYS A O 1
ATOM 2444 N N . PHE A 1 298 ? 1.411 -20.106 15.360 1.00 84.94 298 PHE A N 1
ATOM 2445 C CA . PHE A 1 298 ? 1.351 -18.802 14.702 1.00 84.94 298 PHE A CA 1
ATOM 2446 C C . PHE A 1 298 ? -0.034 -18.585 14.076 1.00 84.94 298 PHE A C 1
ATOM 2448 O O . PHE A 1 298 ? -0.452 -19.337 13.198 1.00 84.94 298 PHE A O 1
ATOM 2455 N N . ASN A 1 299 ? -0.746 -17.559 14.542 1.00 89.69 299 ASN A N 1
ATOM 2456 C CA . ASN A 1 299 ? -2.029 -17.138 13.995 1.00 89.69 299 ASN A CA 1
ATOM 2457 C C . ASN A 1 299 ? -1.850 -15.791 13.288 1.00 89.69 299 ASN A C 1
ATOM 2459 O O . ASN A 1 299 ? -1.575 -14.779 13.934 1.00 89.69 299 ASN A O 1
ATOM 2463 N N . VAL A 1 300 ? -2.016 -15.786 11.963 1.00 91.69 300 VAL A N 1
ATOM 2464 C CA . VAL A 1 300 ? -1.839 -14.586 11.133 1.00 91.69 300 VAL A CA 1
ATOM 2465 C C . VAL A 1 300 ? -2.827 -13.487 11.534 1.00 91.69 300 VAL A C 1
ATOM 2467 O O . VAL A 1 300 ? -2.425 -12.341 11.702 1.00 91.69 300 VAL A O 1
ATOM 2470 N N . GLY A 1 301 ? -4.099 -13.824 11.764 1.00 93.50 301 GLY A N 1
ATOM 2471 C CA . GLY A 1 301 ? -5.118 -12.847 12.161 1.00 93.50 301 GLY A CA 1
ATOM 2472 C C . GLY A 1 301 ? -4.784 -12.154 13.483 1.00 93.50 301 GLY A C 1
ATOM 2473 O O . GLY A 1 301 ? -4.775 -10.928 13.558 1.00 93.50 301 GLY A O 1
ATOM 2474 N N . GLU A 1 302 ? -4.416 -12.929 14.506 1.00 92.94 302 GLU A N 1
ATOM 2475 C CA . GLU A 1 302 ? -4.001 -12.385 15.805 1.00 92.94 302 GLU A CA 1
ATOM 2476 C C . GLU A 1 302 ? -2.718 -11.547 15.689 1.00 92.94 302 GLU A C 1
ATOM 2478 O O . GLU A 1 302 ? -2.567 -10.529 16.369 1.00 92.94 302 GLU A O 1
ATOM 2483 N N . PHE A 1 303 ? -1.785 -11.937 14.815 1.00 94.25 303 PHE A N 1
ATOM 2484 C CA . PHE A 1 303 ? -0.586 -11.148 14.551 1.00 94.25 303 PHE A CA 1
ATOM 2485 C C . PHE A 1 303 ? -0.936 -9.770 13.972 1.00 94.25 303 PHE A C 1
ATOM 2487 O O . PHE A 1 303 ? -0.458 -8.760 14.489 1.00 94.25 303 PHE A O 1
ATOM 2494 N N . PHE A 1 304 ? -1.798 -9.718 12.952 1.00 96.31 304 PHE A N 1
ATOM 2495 C CA . PHE A 1 304 ? -2.232 -8.466 12.328 1.00 96.31 304 PHE A CA 1
ATOM 2496 C C . PHE A 1 304 ? -2.974 -7.570 13.326 1.00 96.31 304 PHE A C 1
ATOM 2498 O O . PHE A 1 304 ? -2.619 -6.400 13.473 1.00 96.31 304 PHE A O 1
ATOM 2505 N N . GLU A 1 305 ? -3.931 -8.108 14.088 1.00 94.69 305 GLU A N 1
ATOM 2506 C CA . GLU A 1 305 ? -4.632 -7.342 15.130 1.00 94.69 305 GLU A CA 1
ATOM 2507 C C . GLU A 1 305 ? -3.661 -6.727 16.146 1.00 94.69 305 GLU A C 1
ATOM 2509 O O . GLU A 1 305 ? -3.737 -5.533 16.446 1.00 94.69 305 GLU A O 1
ATOM 2514 N N . ASN A 1 306 ? -2.692 -7.510 16.621 1.00 94.00 306 ASN A N 1
ATOM 2515 C CA . ASN A 1 306 ? -1.697 -7.060 17.591 1.00 94.00 306 ASN A CA 1
ATOM 2516 C C . ASN A 1 306 ? -0.740 -5.979 17.064 1.00 94.00 306 ASN A C 1
ATOM 2518 O O . ASN A 1 306 ? -0.132 -5.265 17.868 1.00 94.00 306 ASN A O 1
ATOM 2522 N N . ILE A 1 307 ? -0.548 -5.893 15.748 1.00 96.00 307 ILE A N 1
ATOM 2523 C CA . ILE A 1 307 ? 0.288 -4.872 15.112 1.00 96.00 307 ILE A CA 1
ATOM 2524 C C . ILE A 1 307 ? -0.514 -3.607 14.829 1.00 96.00 307 ILE A C 1
ATOM 2526 O O . ILE A 1 307 ? -0.055 -2.509 15.146 1.00 96.00 307 ILE A O 1
ATOM 2530 N N . PHE A 1 308 ? -1.714 -3.746 14.273 1.00 97.06 308 PHE A N 1
ATOM 2531 C CA . PHE A 1 308 ? -2.417 -2.625 13.661 1.00 97.06 308 PHE A CA 1
ATOM 2532 C C . PHE A 1 308 ? -3.506 -1.997 14.525 1.00 97.06 308 PHE A C 1
ATOM 2534 O O . PHE A 1 308 ? -3.756 -0.801 14.371 1.00 97.06 308 PHE A O 1
ATOM 2541 N N . MET A 1 309 ? -4.112 -2.721 15.473 1.00 93.75 309 MET A N 1
ATOM 2542 C CA . MET A 1 309 ? -5.064 -2.094 16.400 1.00 93.75 309 MET A CA 1
ATOM 2543 C C . MET A 1 309 ? -4.422 -0.943 17.197 1.00 93.75 309 MET A C 1
ATOM 2545 O O . MET A 1 309 ? -5.022 0.132 17.242 1.00 93.75 309 MET A O 1
ATOM 2549 N N . PRO A 1 310 ? -3.186 -1.071 17.730 1.00 93.50 310 PRO A N 1
ATOM 2550 C CA . PRO A 1 310 ? -2.501 0.056 18.364 1.00 93.50 310 PRO A CA 1
ATOM 2551 C C . PRO A 1 310 ? -2.268 1.242 17.418 1.00 93.50 310 PRO A C 1
ATOM 2553 O O . PRO A 1 310 ? -2.360 2.391 17.844 1.00 93.50 310 PRO A O 1
ATOM 2556 N N . VAL A 1 311 ? -1.982 0.985 16.137 1.00 94.06 311 VAL A N 1
ATOM 2557 C CA . VAL A 1 311 ? -1.783 2.040 15.128 1.00 94.06 311 VAL A CA 1
ATOM 2558 C C . VAL A 1 311 ? -3.092 2.786 14.871 1.00 94.06 311 VAL A C 1
ATOM 2560 O O . VAL A 1 311 ? -3.119 4.014 14.927 1.00 94.06 311 VAL A O 1
ATOM 2563 N N . ALA A 1 312 ? -4.195 2.063 14.660 1.00 94.94 312 ALA A N 1
ATOM 2564 C CA . ALA A 1 312 ? -5.517 2.660 14.495 1.00 94.94 312 ALA A CA 1
ATOM 2565 C C . ALA A 1 312 ? -5.910 3.507 15.718 1.00 94.94 312 ALA A C 1
ATOM 2567 O O . ALA A 1 312 ? -6.372 4.639 15.573 1.00 94.94 312 ALA A O 1
ATOM 2568 N N . GLU A 1 313 ? -5.661 3.009 16.932 1.00 91.94 313 GLU A N 1
ATOM 2569 C CA . GLU A 1 313 ? -5.914 3.752 18.170 1.00 91.94 313 GLU A CA 1
ATOM 2570 C C . GLU A 1 313 ? -5.077 5.032 18.281 1.00 91.94 313 GLU A C 1
ATOM 2572 O O . GLU A 1 313 ? -5.600 6.065 18.709 1.00 91.94 313 GLU A O 1
ATOM 2577 N N . GLN A 1 314 ? -3.805 4.997 17.873 1.00 93.44 314 GLN A N 1
ATOM 2578 C CA . GLN A 1 314 ? -2.944 6.183 17.829 1.00 93.44 314 GLN A CA 1
ATOM 2579 C C . GLN A 1 314 ? -3.476 7.237 16.850 1.00 93.44 314 GLN A C 1
ATOM 2581 O O . GLN A 1 314 ? -3.547 8.415 17.205 1.00 93.44 314 GLN A O 1
ATOM 2586 N N . ILE A 1 315 ? -3.908 6.825 15.653 1.00 94.69 315 ILE A N 1
ATOM 2587 C CA . ILE A 1 315 ? -4.476 7.734 14.647 1.00 94.69 315 ILE A CA 1
ATOM 2588 C C . ILE A 1 315 ? -5.775 8.367 15.169 1.00 94.69 315 ILE A C 1
ATOM 2590 O O . ILE A 1 315 ? -5.945 9.586 15.110 1.00 94.69 315 ILE A O 1
ATOM 2594 N N . VAL A 1 316 ? -6.673 7.563 15.749 1.00 92.50 316 VAL A N 1
ATOM 2595 C CA . VAL A 1 316 ? -7.929 8.048 16.350 1.00 92.50 316 VAL A CA 1
ATOM 2596 C C . VAL A 1 316 ? -7.663 9.026 17.495 1.00 92.50 316 VAL A C 1
ATOM 2598 O O . VAL A 1 316 ? -8.367 10.033 17.623 1.00 92.50 316 VAL A O 1
ATOM 2601 N N . ALA A 1 317 ? -6.665 8.748 18.337 1.00 91.44 317 ALA A N 1
ATOM 2602 C CA . ALA A 1 317 ? -6.278 9.640 19.424 1.00 91.44 317 ALA A CA 1
ATOM 2603 C C . ALA A 1 317 ? -5.774 10.989 18.894 1.00 91.44 317 ALA A C 1
ATOM 2605 O O . ALA A 1 317 ? -6.216 12.026 19.384 1.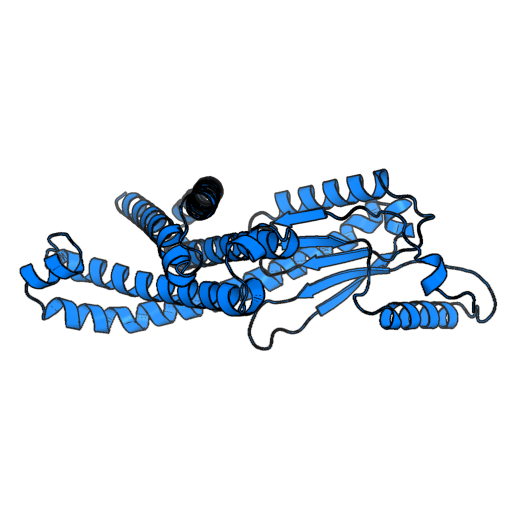00 91.44 317 ALA A O 1
ATOM 2606 N N . GLU A 1 318 ? -4.937 10.992 17.855 1.00 94.12 318 GLU A N 1
ATOM 2607 C CA . GLU A 1 318 ? -4.458 12.228 17.228 1.00 94.12 318 GLU A CA 1
ATOM 2608 C C . GLU A 1 318 ? -5.611 13.028 16.599 1.00 94.12 318 GLU A C 1
ATOM 2610 O O . GLU A 1 318 ? -5.728 14.231 16.830 1.00 94.12 318 GLU A O 1
ATOM 2615 N N . ILE A 1 319 ? -6.521 12.371 15.869 1.00 93.00 319 ILE A N 1
ATOM 2616 C CA . ILE A 1 319 ? -7.702 13.026 15.277 1.00 93.00 319 ILE A CA 1
ATOM 2617 C C . ILE A 1 319 ? -8.584 13.643 16.365 1.00 93.00 319 ILE A C 1
ATOM 2619 O O . ILE A 1 319 ? -9.073 14.769 16.212 1.00 93.00 319 ILE A O 1
ATOM 2623 N N . ARG A 1 320 ? -8.787 12.925 17.477 1.00 86.62 320 ARG A N 1
ATOM 2624 C CA . ARG A 1 320 ? -9.519 13.446 18.636 1.00 86.62 320 ARG A CA 1
ATOM 2625 C C . ARG A 1 320 ? -8.856 14.698 19.172 1.00 86.62 320 ARG A C 1
ATOM 2627 O O . ARG A 1 320 ? -9.549 15.689 19.379 1.00 86.62 320 ARG A O 1
ATOM 2634 N N . ASP A 1 321 ? -7.576 14.589 19.501 1.00 87.12 321 ASP A N 1
ATOM 2635 C CA . ASP A 1 321 ? -6.870 15.625 20.237 1.00 87.12 321 ASP A CA 1
ATOM 2636 C C . ASP A 1 321 ? -6.783 16.887 19.375 1.00 87.12 321 ASP A C 1
ATOM 2638 O O . ASP A 1 321 ? -6.957 17.982 19.895 1.00 87.12 321 ASP A O 1
ATOM 2642 N N . PHE A 1 322 ? -6.675 16.738 18.051 1.00 86.56 322 PHE A N 1
ATOM 2643 C CA . PHE A 1 322 ? -6.764 17.840 17.098 1.00 86.56 322 PHE A CA 1
ATOM 2644 C C . PHE A 1 322 ? -8.161 18.476 17.023 1.00 86.56 322 PHE A C 1
ATOM 2646 O O . PHE A 1 322 ? -8.275 19.694 16.983 1.00 86.56 322 PHE A O 1
ATOM 2653 N N . SER A 1 323 ? -9.231 17.670 17.021 1.00 69.12 323 SER A N 1
ATOM 2654 C CA . SER A 1 323 ? -10.623 18.155 16.922 1.00 69.12 323 SER A CA 1
ATOM 2655 C C . SER A 1 323 ? -11.146 18.811 18.208 1.00 69.12 323 SER A C 1
ATOM 2657 O O . SER A 1 323 ? -12.238 19.376 18.212 1.00 69.12 323 SER A O 1
ATOM 2659 N N . ALA A 1 324 ? -10.410 18.686 19.316 1.00 57.22 324 ALA A N 1
ATOM 2660 C CA . ALA A 1 324 ? -10.716 19.337 20.587 1.00 57.22 324 ALA A CA 1
ATOM 2661 C C . ALA A 1 324 ? -10.177 20.783 20.679 1.00 57.22 324 ALA A C 1
ATOM 2663 O O . ALA A 1 324 ? -10.466 21.462 21.669 1.00 57.22 324 ALA A O 1
ATOM 2664 N N . TYR A 1 325 ? -9.420 21.237 19.670 1.00 37.91 325 TYR A N 1
ATOM 2665 C CA . TYR A 1 325 ? -8.909 22.605 19.507 1.00 37.91 325 TYR A CA 1
ATOM 2666 C C . TYR A 1 325 ? -9.681 23.385 18.438 1.00 37.91 325 TYR A C 1
ATOM 2668 O O . TYR A 1 325 ? -9.761 24.626 18.589 1.00 37.91 325 TYR A O 1
#

Secondary structure (DSSP, 8-state):
---HHHHT-------EEEE--TT-HHHHHHHHHHHHHHHHHHS-TTS---EEEEE-SSEEEEES-S-S-HHHHHHHHHHHHHHTT-SSS-----PEEEEEE---STT---EEEEEEEHHHHHH-HHHHHHHHHHHHHHHHHHHHHHHHHHHHHHHHHHHHHHHHHHHHHHHS-HHHHHHHHSS---GGGHHHHHHHHHHHHHHHHHHHHHHHHIIIIIITTS-HHHHHHSHHHHHHHHHHHHHHHHHHHHHHIIIIITT-HHHHHHHHHHHHHHHHHHHHHHHHHHHHHHHH--TT---HHHHHHHHHHHHHHHHHHHHHHHHT-

Foldseek 3Di:
DPPPVVLLPDDDADKDKDWDDLVPLVVNLVVVLVSLVVRLVVDDPSRQFAWEFEDELTMTIIDRHQDPDPVVQVVVVVVVCVVVVNPDDPDDSFHFYKYWYQYPDVVTDIDIDGQGTPCCCNVPVVVRSVSVSVVVSVSSVVSVVVLLVVLVVLLVQLVVCLVVLLVVVLPDDQVVVCVVPVHGDDPVCSSVVSSVVSLVVSLLVLLVVLLVCLCCVQCNPNWLVVSCVDPVSVVVNVVSQLVSLVSLLCSLCVNQPVPPVVLNVVSVVCSVVLSVVLSVVLVVVSVVCVVDDPRPDDRSSVSSCVRCVVSSVVSVVSSVVVVVD

Organism: NCBI:txid2840838

Sequence (325 aa):
MEDLSANYKSTPVYTSFFYAEPEQRIKNHSNLMETLQAFVKNQTVDVMFALQIMLTNSEIMIMPLGLNDINELKEYTNKKRAEQNTLISSGTDELPIVVQFDPHVENGKVSKKIVTTMEELFNDFNNAFPKIWDEVSKKIDENQSILEDIENELINDSKSVQPKLMQKISELSMEEREKLSGKKIDDNELTRFSQYLADNNEVKAILSSSASFAQHEIFANDPFDEVMKDNIRKNTFFWDLDNTYYEIYYFYAIKYASNNDALRKRLLHLQQDWMVQMRSNAWEKVKSLADDLDENKFNVGEFFENIFMPVAEQIVAEIRDFSAY

Radius of gyration: 24.38 Å; chains: 1; bounding box: 56×48×77 Å

pLDDT: mean 84.01, std 12.55, range [37.91, 97.31]